Protein AF-A0A1H3TDG2-F1 (afdb_monomer)

Structure (mmCIF, N/CA/C/O backbone):
data_AF-A0A1H3TDG2-F1
#
_entry.id   AF-A0A1H3TDG2-F1
#
loop_
_atom_site.group_PDB
_atom_site.id
_atom_site.type_symbol
_atom_site.label_atom_id
_atom_site.label_alt_id
_atom_site.label_comp_id
_atom_site.label_asym_id
_atom_site.label_entity_id
_atom_site.label_seq_id
_atom_site.pdbx_PDB_ins_code
_atom_site.Cartn_x
_atom_site.Cartn_y
_atom_site.Cartn_z
_atom_site.occupancy
_atom_site.B_iso_or_equiv
_atom_site.auth_seq_id
_atom_site.auth_comp_id
_atom_site.auth_asym_id
_atom_site.auth_atom_id
_atom_site.pdbx_PDB_model_num
ATOM 1 N N . MET A 1 1 ? -10.351 4.029 -14.151 1.00 86.94 1 MET A N 1
ATOM 2 C CA . MET A 1 1 ? -9.183 4.825 -13.718 1.00 86.94 1 MET A CA 1
ATOM 3 C C . MET A 1 1 ? -8.294 3.885 -12.939 1.00 86.94 1 MET A C 1
ATOM 5 O O . MET A 1 1 ? -8.841 3.172 -12.104 1.00 86.94 1 MET A O 1
ATOM 9 N N . PRO A 1 2 ? -6.975 3.895 -13.179 1.00 95.50 2 PRO A N 1
ATOM 10 C CA . PRO A 1 2 ? -6.086 2.969 -12.504 1.00 95.50 2 PRO A CA 1
ATOM 11 C C . PRO A 1 2 ? -6.003 3.202 -10.988 1.00 95.50 2 PRO A C 1
ATOM 13 O O . PRO A 1 2 ? -5.995 4.356 -10.550 1.00 95.50 2 PRO A O 1
ATOM 16 N N . SER A 1 3 ? -5.871 2.131 -10.210 1.00 94.81 3 SER A N 1
ATOM 17 C CA . SER A 1 3 ? -5.657 2.164 -8.758 1.00 94.81 3 SER A CA 1
ATOM 18 C C . SER A 1 3 ? -4.693 1.065 -8.300 1.00 94.81 3 SER A C 1
ATOM 20 O O . SER A 1 3 ? -4.382 0.138 -9.050 1.00 94.81 3 SER A O 1
ATOM 22 N N . LEU A 1 4 ? -4.185 1.189 -7.068 1.00 96.19 4 LEU A N 1
ATOM 23 C CA . LEU A 1 4 ? -3.437 0.124 -6.404 1.00 96.19 4 LEU A CA 1
ATOM 24 C C . LEU A 1 4 ? -4.412 -0.875 -5.781 1.00 96.19 4 LEU A C 1
ATOM 26 O O . LEU A 1 4 ? -5.293 -0.479 -5.023 1.00 96.19 4 LEU A O 1
ATOM 30 N N . LEU A 1 5 ? -4.210 -2.157 -6.062 1.00 94.12 5 LEU A N 1
ATOM 31 C CA . LEU A 1 5 ? -4.953 -3.266 -5.473 1.00 94.12 5 LEU A CA 1
ATOM 32 C C . LEU A 1 5 ? -3.981 -4.301 -4.910 1.00 94.12 5 LEU A C 1
ATOM 34 O O . LEU A 1 5 ? -2.852 -4.434 -5.391 1.00 94.12 5 LEU A O 1
ATOM 38 N N . LEU A 1 6 ? -4.435 -5.091 -3.936 1.00 94.69 6 LEU A N 1
ATOM 39 C CA . LEU A 1 6 ? -3.748 -6.342 -3.625 1.00 94.69 6 LEU A CA 1
ATOM 40 C C . LEU A 1 6 ? -3.719 -7.229 -4.886 1.00 94.69 6 LEU A C 1
ATOM 42 O O . LEU A 1 6 ? -4.704 -7.240 -5.633 1.00 94.69 6 LEU A O 1
ATOM 46 N N . PRO A 1 7 ? -2.635 -7.996 -5.119 1.00 97.44 7 PRO A N 1
ATOM 47 C CA . PRO A 1 7 ? -2.528 -8.923 -6.241 1.00 97.44 7 PRO A CA 1
ATOM 48 C C . PRO A 1 7 ? -3.792 -9.763 -6.371 1.00 97.44 7 PRO A C 1
ATOM 50 O O . PRO A 1 7 ? -4.261 -10.276 -5.362 1.00 97.44 7 PRO A O 1
ATOM 53 N N . THR A 1 8 ? -4.381 -9.889 -7.557 1.00 96.50 8 THR A N 1
ATOM 54 C CA . THR A 1 8 ? -5.664 -10.591 -7.740 1.00 96.50 8 THR A CA 1
ATOM 55 C C . THR A 1 8 ? -5.631 -11.506 -8.953 1.00 96.50 8 THR A C 1
ATOM 57 O O . THR A 1 8 ? -4.987 -11.210 -9.956 1.00 96.50 8 THR A O 1
ATOM 60 N N . VAL A 1 9 ? -6.367 -12.613 -8.883 1.00 97.69 9 VAL A N 1
ATOM 61 C CA . VAL A 1 9 ? -6.511 -13.541 -10.009 1.00 97.69 9 VAL A CA 1
ATOM 62 C C . VAL A 1 9 ? -7.277 -12.926 -11.186 1.00 97.69 9 VAL A C 1
ATOM 64 O O . VAL A 1 9 ? -7.120 -13.376 -12.316 1.00 97.69 9 VAL A O 1
ATOM 67 N N . ASP A 1 10 ? -8.044 -11.859 -10.953 1.00 97.44 10 ASP A N 1
ATOM 68 C CA . ASP A 1 10 ? -8.937 -11.266 -11.959 1.00 97.44 10 ASP A CA 1
ATOM 69 C C . ASP A 1 10 ? -8.194 -10.680 -13.169 1.00 97.44 10 ASP A C 1
ATOM 71 O O . ASP A 1 10 ? -8.731 -10.636 -14.272 1.00 97.44 10 ASP A O 1
ATOM 75 N N . VAL A 1 11 ? -6.933 -10.274 -12.991 1.00 97.81 11 VAL A N 1
ATOM 76 C CA . VAL A 1 11 ? -6.113 -9.667 -14.056 1.00 97.81 11 VAL A CA 1
ATOM 77 C C . VAL A 1 11 ? -5.174 -10.665 -14.740 1.00 97.81 11 VAL A C 1
ATOM 79 O O . VAL A 1 11 ? -4.246 -10.257 -15.440 1.00 97.81 11 VAL A O 1
ATOM 82 N N . HIS A 1 12 ? -5.390 -11.974 -14.551 1.00 98.25 12 HIS A N 1
ATOM 83 C CA . HIS A 1 12 ? -4.477 -13.049 -14.971 1.00 98.25 12 HIS A CA 1
ATOM 84 C C . HIS A 1 12 ? -3.995 -12.921 -16.422 1.00 98.25 12 HIS A C 1
ATOM 86 O O . HIS A 1 12 ? -2.792 -12.895 -16.679 1.00 98.25 12 HIS A O 1
ATOM 92 N N . GLN A 1 13 ? -4.911 -12.759 -17.379 1.00 98.06 13 GLN A N 1
ATOM 93 C CA . GLN A 1 13 ? -4.555 -12.670 -18.802 1.00 98.06 13 GLN A CA 1
ATOM 94 C C . GLN A 1 13 ? -3.746 -11.405 -19.134 1.00 98.06 13 GLN A C 1
ATOM 96 O O . GLN A 1 13 ? -2.772 -11.451 -19.895 1.00 98.06 13 GLN A O 1
ATOM 101 N N . SER A 1 14 ? -4.103 -10.268 -18.530 1.00 98.31 14 SER A N 1
ATOM 102 C CA . SER A 1 14 ? -3.351 -9.026 -18.713 1.00 98.31 14 SER A CA 1
ATOM 103 C C . SER A 1 14 ? -1.977 -9.088 -18.042 1.00 98.31 14 SER A C 1
ATOM 105 O O . SER A 1 14 ? -1.021 -8.527 -18.579 1.00 98.31 14 SER A O 1
ATOM 107 N N . PHE A 1 15 ? -1.863 -9.763 -16.895 1.00 98.38 15 PHE A N 1
ATOM 108 C CA . PHE A 1 15 ? -0.592 -10.000 -16.215 1.00 98.38 15 PHE A CA 1
ATOM 109 C C . PHE A 1 15 ? 0.354 -10.819 -17.100 1.00 98.38 15 PHE A C 1
ATOM 111 O O . PHE A 1 15 ? 1.479 -10.386 -17.332 1.00 98.38 15 PHE A O 1
ATOM 118 N N . LEU A 1 16 ? -0.113 -11.935 -17.675 1.00 98.06 16 LEU A N 1
ATOM 119 C CA . LEU A 1 16 ? 0.691 -12.762 -18.588 1.00 98.06 16 LEU A CA 1
ATOM 120 C C . LEU A 1 16 ? 1.212 -11.950 -19.781 1.00 98.06 16 LEU A C 1
ATOM 122 O O . LEU A 1 16 ? 2.391 -12.020 -20.124 1.00 98.06 16 LEU A O 1
ATOM 126 N N . SER A 1 17 ? 0.348 -11.117 -20.366 1.00 98.06 17 SER A N 1
ATOM 127 C CA . SER A 1 17 ? 0.732 -10.224 -21.465 1.00 98.06 17 SER A CA 1
ATOM 128 C C . SER A 1 17 ? 1.808 -9.217 -21.040 1.00 98.06 17 SER A C 1
ATOM 130 O O . SER A 1 17 ? 2.763 -8.980 -21.775 1.00 98.06 17 SER A O 1
ATOM 132 N N . ALA A 1 18 ? 1.689 -8.641 -19.840 1.00 97.88 18 ALA A N 1
ATOM 133 C CA . ALA A 1 18 ? 2.692 -7.727 -19.299 1.00 97.88 18 ALA A CA 1
ATOM 134 C C . ALA A 1 18 ? 4.025 -8.433 -18.995 1.00 97.88 18 ALA A C 1
ATOM 136 O O . ALA A 1 18 ? 5.084 -7.868 -19.256 1.00 97.88 18 ALA A O 1
ATOM 137 N N . MET A 1 19 ? 3.995 -9.666 -18.483 1.00 97.75 19 MET A N 1
ATOM 138 C CA . MET A 1 19 ? 5.207 -10.454 -18.234 1.00 97.75 19 MET A CA 1
ATOM 139 C C . MET A 1 19 ? 5.940 -10.793 -19.536 1.00 97.75 19 MET A C 1
ATOM 141 O O . MET A 1 19 ? 7.161 -10.660 -19.593 1.00 97.75 19 MET A O 1
ATOM 145 N N . ALA A 1 20 ? 5.208 -11.111 -20.609 1.00 97.06 20 ALA A N 1
ATOM 146 C CA . ALA A 1 20 ? 5.790 -11.287 -21.939 1.00 97.06 20 ALA A CA 1
ATOM 147 C C . ALA A 1 20 ? 6.447 -9.996 -22.470 1.00 97.06 20 ALA A C 1
ATOM 149 O O . ALA A 1 20 ? 7.521 -10.057 -23.068 1.00 97.06 20 ALA A O 1
ATOM 150 N N . GLU A 1 21 ? 5.855 -8.820 -22.216 1.00 97.44 21 GLU A N 1
ATOM 151 C CA . GLU A 1 21 ? 6.486 -7.530 -22.539 1.00 97.44 21 GLU A CA 1
ATOM 152 C C . GLU A 1 21 ? 7.806 -7.338 -21.782 1.00 97.44 21 GLU A C 1
ATOM 154 O O . GLU A 1 21 ? 8.802 -6.949 -22.386 1.00 97.44 21 GLU A O 1
ATOM 159 N N . PHE A 1 22 ? 7.835 -7.621 -20.476 1.00 96.62 22 PHE A N 1
ATOM 160 C CA . PHE A 1 22 ? 9.062 -7.525 -19.683 1.00 96.62 22 PHE A CA 1
ATOM 161 C C . PHE A 1 22 ? 10.140 -8.493 -20.176 1.00 96.62 22 PHE A C 1
ATOM 163 O O . PHE A 1 22 ? 11.303 -8.107 -20.293 1.00 96.62 22 PHE A O 1
ATOM 170 N N . GLN A 1 23 ? 9.766 -9.727 -20.509 1.00 95.62 23 GLN A N 1
ATOM 171 C CA . GLN A 1 23 ? 10.695 -10.717 -21.046 1.00 95.62 23 GLN A CA 1
ATOM 172 C C . GLN A 1 23 ? 11.258 -10.294 -22.411 1.00 95.62 23 GLN A C 1
ATOM 174 O O . GLN A 1 23 ? 12.454 -10.443 -22.656 1.00 95.62 23 GLN A O 1
ATOM 179 N N . ALA A 1 24 ? 10.438 -9.689 -23.278 1.00 95.81 24 ALA A N 1
ATOM 180 C CA . ALA A 1 24 ? 10.894 -9.124 -24.551 1.00 95.81 24 ALA A CA 1
ATOM 181 C C . ALA A 1 24 ? 11.892 -7.960 -24.374 1.00 95.81 24 ALA A C 1
ATOM 183 O O . ALA A 1 24 ? 12.696 -7.699 -25.267 1.00 95.81 24 ALA A O 1
ATOM 184 N N . GLU A 1 25 ? 11.876 -7.285 -23.221 1.00 93.69 25 GLU A N 1
ATOM 185 C CA . GLU A 1 25 ? 12.862 -6.267 -22.830 1.00 93.69 25 GLU A CA 1
ATOM 186 C C . GLU A 1 25 ? 14.113 -6.854 -22.150 1.00 93.69 25 GLU A C 1
ATOM 188 O O . GLU A 1 25 ? 14.967 -6.104 -21.680 1.00 93.69 25 GLU A O 1
ATOM 193 N N . GLY A 1 26 ? 14.233 -8.183 -22.091 1.00 93.25 26 GLY A N 1
ATOM 194 C CA . GLY A 1 26 ? 15.374 -8.886 -21.506 1.00 93.25 26 GLY A CA 1
ATOM 195 C C . GLY A 1 26 ? 15.219 -9.245 -20.028 1.00 93.25 26 GLY A C 1
ATOM 196 O O . GLY A 1 26 ? 16.165 -9.771 -19.440 1.00 93.25 26 GLY A O 1
ATOM 197 N N . ARG A 1 27 ? 14.051 -9.006 -19.408 1.00 95.12 27 ARG A N 1
ATOM 198 C CA . ARG A 1 27 ? 13.807 -9.477 -18.035 1.00 95.12 27 ARG A CA 1
ATOM 199 C C . ARG A 1 27 ? 13.792 -11.002 -17.977 1.00 95.12 27 ARG A C 1
ATOM 201 O O . ARG A 1 27 ? 13.299 -11.664 -18.885 1.00 95.12 27 ARG A O 1
ATOM 208 N N . GLY A 1 28 ? 14.324 -11.552 -16.890 1.00 92.62 28 GLY A N 1
ATOM 209 C CA . GLY A 1 28 ? 14.435 -13.001 -16.688 1.00 92.62 28 GLY A CA 1
ATOM 210 C C . GLY A 1 28 ? 15.724 -13.630 -17.227 1.00 92.62 28 GLY A C 1
ATOM 211 O O . GLY A 1 28 ? 15.917 -14.833 -17.056 1.00 92.62 28 GLY A O 1
ATOM 212 N N . ALA A 1 29 ? 16.642 -12.847 -17.804 1.00 93.94 29 ALA A N 1
ATOM 213 C CA . ALA A 1 29 ? 17.995 -13.314 -18.120 1.00 93.94 29 ALA A CA 1
ATOM 214 C C . ALA A 1 29 ? 18.736 -13.810 -16.852 1.00 93.94 29 ALA A C 1
ATOM 216 O O . ALA A 1 29 ? 18.380 -13.390 -15.749 1.00 93.94 29 ALA A O 1
ATOM 217 N N . PRO A 1 30 ? 19.736 -14.709 -16.947 1.00 92.25 30 PRO A N 1
ATOM 218 C CA . PRO A 1 30 ? 20.418 -15.269 -15.770 1.00 92.25 30 PRO A CA 1
ATOM 219 C C . PRO A 1 30 ? 21.049 -14.233 -14.827 1.00 92.25 30 PRO A C 1
ATOM 221 O O . PRO A 1 30 ? 21.136 -14.479 -13.628 1.00 92.25 30 PRO A O 1
ATOM 224 N N . ASP A 1 31 ? 21.460 -13.088 -15.366 1.00 90.25 31 ASP A N 1
ATOM 225 C CA . ASP A 1 31 ? 22.060 -11.944 -14.674 1.00 90.25 31 ASP A CA 1
ATOM 226 C C . ASP A 1 31 ? 21.037 -10.876 -14.241 1.00 90.25 31 ASP A C 1
ATOM 228 O O . ASP A 1 31 ? 21.397 -9.898 -13.590 1.00 90.25 31 ASP A O 1
ATOM 232 N N . ASP A 1 32 ? 19.748 -11.051 -14.556 1.00 89.88 32 ASP A N 1
ATOM 233 C CA . ASP 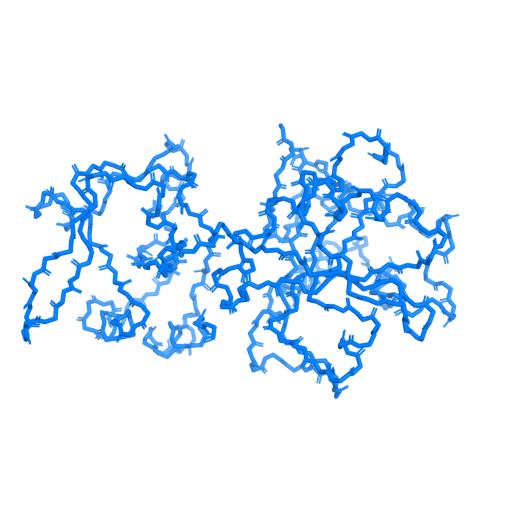A 1 32 ? 18.692 -10.147 -14.100 1.00 89.88 32 ASP A CA 1
ATOM 234 C C . ASP A 1 32 ? 18.346 -10.426 -12.631 1.00 89.88 32 ASP A C 1
ATOM 236 O O . ASP A 1 32 ? 17.549 -11.313 -12.297 1.00 89.88 32 ASP A O 1
ATOM 240 N N . GLU A 1 33 ? 18.953 -9.646 -11.744 1.00 86.69 33 GLU A N 1
ATOM 241 C CA . GLU A 1 33 ? 18.755 -9.714 -10.293 1.00 86.69 33 GLU A CA 1
ATOM 242 C C . GLU A 1 33 ? 17.490 -8.984 -9.811 1.00 86.69 33 GLU A C 1
ATOM 244 O O . GLU A 1 33 ? 17.242 -8.880 -8.607 1.00 86.69 33 GLU A O 1
ATOM 249 N N . THR A 1 34 ? 16.657 -8.466 -10.720 1.00 87.75 34 THR A N 1
ATOM 250 C CA . THR A 1 34 ? 15.392 -7.843 -10.316 1.00 87.75 34 THR A CA 1
ATOM 251 C C . THR A 1 34 ? 14.361 -8.868 -9.852 1.00 87.75 34 THR A C 1
ATOM 253 O O . THR A 1 34 ? 14.398 -10.042 -10.220 1.00 87.75 34 THR A O 1
ATOM 256 N N . MET A 1 35 ? 13.383 -8.399 -9.069 1.00 86.69 35 MET A N 1
ATOM 257 C CA . MET A 1 35 ? 12.236 -9.208 -8.642 1.00 86.69 35 MET A CA 1
ATOM 258 C C . MET A 1 35 ? 11.520 -9.844 -9.841 1.00 86.69 35 MET A C 1
ATOM 260 O O . MET A 1 35 ? 11.292 -11.049 -9.831 1.00 86.69 35 MET A O 1
ATOM 264 N N . ILE A 1 36 ? 11.245 -9.062 -10.896 1.00 91.94 36 ILE A N 1
ATOM 265 C CA . ILE A 1 36 ? 10.616 -9.580 -12.122 1.00 91.94 36 ILE A CA 1
ATOM 266 C C . ILE A 1 36 ? 11.483 -10.672 -12.749 1.00 91.94 36 ILE A C 1
ATOM 268 O O . ILE A 1 36 ? 10.965 -11.708 -13.150 1.00 91.94 36 ILE A O 1
ATOM 272 N N . GLY A 1 37 ? 12.798 -10.450 -12.821 1.00 93.50 37 GLY A N 1
ATOM 273 C CA . GLY A 1 37 ? 13.727 -11.422 -13.380 1.00 93.50 37 GLY A CA 1
ATOM 274 C C . GLY A 1 37 ? 13.693 -12.751 -12.637 1.00 93.50 37 GLY A C 1
ATOM 275 O O . GLY A 1 37 ? 13.567 -13.805 -13.256 1.00 93.50 37 GLY A O 1
ATOM 276 N N . TYR A 1 38 ? 13.740 -12.701 -11.305 1.00 90.94 38 TYR A N 1
ATOM 277 C CA . TYR A 1 38 ? 13.613 -13.892 -10.471 1.00 90.94 38 TYR A CA 1
ATOM 278 C C . TYR A 1 38 ? 12.285 -14.623 -10.701 1.00 90.94 38 TYR A C 1
ATOM 280 O O . TYR A 1 38 ? 12.282 -15.830 -10.930 1.00 90.94 38 TYR A O 1
ATOM 288 N N . GLU A 1 39 ? 11.167 -13.903 -10.676 1.00 93.12 39 GLU A N 1
ATOM 289 C CA . GLU A 1 39 ? 9.843 -14.503 -10.830 1.00 93.12 39 GLU A CA 1
ATOM 290 C C . GLU A 1 39 ? 9.609 -15.091 -12.222 1.00 93.12 39 GLU A C 1
ATOM 292 O O . GLU A 1 39 ? 9.033 -16.168 -12.326 1.00 93.12 39 GLU A O 1
ATOM 297 N N . LEU A 1 40 ? 10.080 -14.429 -13.284 1.00 95.44 40 LEU A N 1
ATOM 298 C CA . LEU A 1 40 ? 10.012 -14.960 -14.647 1.00 95.44 40 LEU A CA 1
ATOM 299 C C . LEU A 1 40 ? 10.746 -16.299 -14.751 1.00 95.44 40 LEU A C 1
ATOM 301 O O . LEU A 1 40 ? 10.221 -17.233 -15.349 1.00 95.44 40 LEU A O 1
ATOM 305 N N . ARG A 1 41 ? 11.929 -16.418 -14.135 1.00 94.75 41 ARG A N 1
ATOM 306 C CA . ARG A 1 41 ? 12.691 -17.676 -14.121 1.00 94.75 41 ARG A CA 1
ATOM 307 C C . ARG A 1 41 ? 12.016 -18.764 -13.289 1.00 94.75 41 ARG A C 1
ATOM 309 O O . ARG A 1 41 ? 12.072 -19.930 -13.660 1.00 94.75 41 ARG A O 1
ATOM 316 N N . GLU A 1 42 ? 11.405 -18.394 -12.169 1.00 92.81 42 GLU A N 1
ATOM 317 C CA . GLU A 1 42 ? 10.801 -19.352 -11.239 1.00 92.81 42 GLU A CA 1
ATOM 318 C C . GLU A 1 42 ? 9.412 -19.829 -11.699 1.00 92.81 42 GLU A C 1
ATOM 320 O O . GLU A 1 42 ? 9.067 -21.008 -11.576 1.00 92.81 42 GLU A O 1
ATOM 325 N N . TYR A 1 43 ? 8.594 -18.923 -12.235 1.00 94.00 43 TYR A N 1
ATOM 326 C CA . TYR A 1 43 ? 7.169 -19.153 -12.473 1.00 94.00 43 TYR A CA 1
ATOM 327 C C . TYR A 1 43 ? 6.717 -18.920 -13.917 1.00 94.00 43 TYR A C 1
ATOM 329 O O . TYR A 1 43 ? 5.622 -19.368 -14.259 1.00 94.00 43 TYR A O 1
ATOM 337 N N . GLY A 1 44 ? 7.521 -18.262 -14.761 1.00 92.50 44 GLY A N 1
ATOM 338 C CA . GLY A 1 44 ? 7.120 -17.781 -16.091 1.00 92.50 44 GLY A CA 1
ATOM 339 C C . GLY A 1 44 ? 6.397 -18.823 -16.944 1.00 92.50 44 GLY A C 1
ATOM 340 O O . GLY A 1 44 ? 5.283 -18.579 -17.405 1.00 92.50 44 GLY A O 1
ATOM 341 N N . ASP A 1 45 ? 6.970 -20.022 -17.055 1.00 93.12 45 ASP A N 1
ATOM 342 C CA . ASP A 1 45 ? 6.423 -21.117 -17.873 1.00 93.12 45 ASP A CA 1
ATOM 343 C C . ASP A 1 45 ? 5.160 -21.770 -17.281 1.00 93.12 45 ASP A C 1
ATOM 345 O O . ASP A 1 45 ? 4.474 -22.540 -17.955 1.00 93.12 45 ASP A O 1
ATOM 349 N N . ARG A 1 46 ? 4.845 -21.493 -16.010 1.00 96.56 46 ARG A N 1
ATOM 350 C CA . ARG A 1 46 ? 3.753 -22.135 -15.260 1.00 96.56 46 ARG A CA 1
ATOM 351 C C . ARG A 1 46 ? 2.591 -21.200 -14.964 1.00 96.56 46 ARG A C 1
ATOM 353 O O . ARG A 1 46 ? 1.496 -21.686 -14.695 1.00 96.56 46 ARG A O 1
ATOM 360 N N . TRP A 1 47 ? 2.785 -19.883 -15.044 1.00 96.88 47 TRP A N 1
ATOM 361 C CA . TRP A 1 47 ? 1.724 -18.921 -14.754 1.00 96.88 47 TRP A CA 1
ATOM 362 C C . TRP A 1 47 ? 0.503 -19.064 -15.661 1.00 96.88 47 TRP A C 1
ATOM 364 O O . TRP A 1 47 ? -0.552 -18.600 -15.265 1.00 96.88 47 TRP A O 1
ATOM 374 N N . ALA A 1 48 ? 0.587 -19.697 -16.837 1.00 96.56 48 ALA A N 1
ATOM 375 C CA . ALA A 1 48 ? -0.595 -19.961 -17.665 1.00 96.56 48 ALA A CA 1
ATOM 376 C C . ALA A 1 48 ? -1.632 -20.872 -16.972 1.00 96.56 48 ALA A C 1
ATOM 378 O O . ALA A 1 48 ? -2.822 -20.783 -17.275 1.00 96.56 48 ALA A O 1
ATOM 379 N N . ASP A 1 49 ? -1.204 -21.716 -16.027 1.00 97.94 49 ASP A N 1
ATOM 380 C CA . ASP A 1 49 ? -2.105 -22.496 -15.181 1.00 97.94 49 ASP A CA 1
ATOM 381 C C . ASP A 1 49 ? -2.725 -21.595 -14.101 1.00 97.94 49 ASP A C 1
ATOM 383 O O . ASP A 1 49 ? -2.030 -21.029 -13.253 1.00 97.94 49 ASP A O 1
ATOM 387 N N . SER A 1 50 ? -4.054 -21.476 -14.110 1.00 97.44 50 SER A N 1
ATOM 388 C CA . SER A 1 50 ? -4.793 -20.635 -13.163 1.00 97.44 50 SER A CA 1
ATOM 389 C C . SER A 1 50 ? -4.599 -21.030 -11.698 1.00 97.44 50 SER A C 1
ATOM 391 O O . SER A 1 50 ? -4.684 -20.159 -10.837 1.00 97.44 50 SER A O 1
ATOM 393 N N . ARG A 1 51 ? -4.323 -22.304 -11.386 1.00 97.25 51 ARG A N 1
ATOM 394 C CA . ARG A 1 51 ? -4.033 -22.732 -10.007 1.00 97.25 51 ARG A CA 1
ATOM 395 C C . ARG A 1 51 ? -2.666 -22.236 -9.566 1.00 97.25 51 ARG A C 1
ATOM 397 O O . ARG A 1 51 ? -2.558 -21.633 -8.508 1.00 97.25 51 ARG A O 1
ATOM 404 N N . VAL A 1 52 ? -1.654 -22.394 -10.420 1.00 97.31 52 VAL A N 1
ATOM 405 C CA . VAL A 1 52 ? -0.305 -21.878 -10.144 1.00 97.31 52 VAL A CA 1
ATOM 406 C C . VAL A 1 52 ? -0.327 -20.357 -9.998 1.00 97.31 52 VAL A C 1
ATOM 408 O O . VAL A 1 52 ? 0.337 -19.808 -9.122 1.00 97.31 52 VAL A O 1
ATOM 411 N N . PHE A 1 53 ? -1.106 -19.663 -10.830 1.00 98.12 53 PHE A N 1
ATOM 412 C CA . PHE A 1 53 ? -1.267 -18.219 -10.705 1.00 98.12 53 PHE A CA 1
ATOM 413 C C . PHE A 1 53 ? -1.966 -17.818 -9.401 1.00 98.12 53 PHE A C 1
ATOM 415 O O . PHE A 1 53 ? -1.521 -16.880 -8.744 1.00 98.12 53 PHE A O 1
ATOM 422 N N . ALA A 1 54 ? -3.015 -18.538 -8.994 1.00 98.06 54 ALA A N 1
ATOM 423 C CA . ALA A 1 54 ? -3.688 -18.298 -7.720 1.00 98.06 54 ALA A CA 1
ATOM 424 C C . ALA A 1 54 ? -2.748 -18.513 -6.521 1.00 98.06 54 ALA A C 1
ATOM 426 O O . ALA A 1 54 ? -2.714 -17.671 -5.624 1.00 98.06 54 ALA A O 1
ATOM 427 N N . ASP A 1 55 ? -1.935 -19.571 -6.542 1.00 97.25 55 ASP A N 1
ATOM 428 C CA . ASP A 1 55 ? -0.935 -19.842 -5.504 1.00 97.25 55 ASP A CA 1
ATOM 429 C C . ASP A 1 55 ? 0.138 -18.742 -5.455 1.00 97.25 55 ASP A C 1
ATOM 431 O O . ASP A 1 55 ? 0.518 -18.285 -4.377 1.00 97.25 55 ASP A O 1
ATOM 435 N N . TYR A 1 56 ? 0.588 -18.252 -6.615 1.00 97.19 56 TYR A N 1
ATOM 436 C CA . TYR A 1 56 ? 1.511 -17.117 -6.707 1.00 97.19 56 TYR A CA 1
ATOM 437 C C . TYR A 1 56 ? 0.901 -15.830 -6.130 1.00 97.19 56 TYR A C 1
ATOM 439 O O . TYR A 1 56 ? 1.542 -15.140 -5.338 1.00 97.19 56 TYR A O 1
ATOM 447 N N . VAL A 1 57 ? -0.354 -15.526 -6.473 1.00 97.69 57 VAL A N 1
ATOM 448 C CA . VAL A 1 57 ? -1.095 -14.384 -5.919 1.00 97.69 57 VAL A CA 1
ATOM 449 C C . VAL A 1 57 ? -1.221 -14.495 -4.396 1.00 97.69 57 VAL A C 1
ATOM 451 O O . VAL A 1 57 ? -1.001 -13.509 -3.690 1.00 97.69 57 VAL A O 1
ATOM 454 N N . ALA A 1 58 ? -1.535 -15.684 -3.878 1.00 96.00 58 ALA A N 1
ATOM 455 C CA . ALA A 1 58 ? -1.608 -15.932 -2.442 1.00 96.00 58 ALA A CA 1
ATOM 456 C C . ALA A 1 58 ? -0.241 -15.747 -1.761 1.00 96.00 58 ALA A C 1
ATOM 458 O O . ALA A 1 58 ? -0.163 -15.084 -0.728 1.00 96.00 58 ALA A O 1
ATOM 459 N N . ALA A 1 59 ? 0.839 -16.247 -2.369 1.00 95.38 59 ALA A N 1
ATOM 460 C CA . ALA A 1 59 ? 2.198 -16.084 -1.858 1.00 95.38 59 ALA A CA 1
ATOM 461 C C . ALA A 1 59 ? 2.636 -14.609 -1.810 1.00 95.38 59 ALA A C 1
ATOM 463 O O . ALA A 1 59 ? 3.199 -14.176 -0.807 1.00 95.38 59 ALA A O 1
ATOM 464 N N . LEU A 1 60 ? 2.325 -13.813 -2.842 1.00 95.81 60 LEU A N 1
ATOM 465 C CA . LEU A 1 60 ? 2.609 -12.371 -2.844 1.00 95.81 60 LEU A CA 1
ATOM 466 C C . LEU A 1 60 ? 1.888 -11.626 -1.717 1.00 95.81 60 LEU A C 1
ATOM 468 O O . LEU A 1 60 ? 2.450 -10.702 -1.135 1.00 95.81 60 LEU A O 1
ATOM 472 N N . ARG A 1 61 ? 0.638 -12.000 -1.426 1.00 95.44 61 ARG A N 1
ATOM 473 C CA . ARG A 1 61 ? -0.126 -11.413 -0.317 1.00 95.44 61 ARG A CA 1
ATOM 474 C C . ARG A 1 61 ? 0.447 -11.838 1.034 1.00 95.44 61 ARG A C 1
ATOM 476 O O . ARG A 1 61 ? 0.514 -11.022 1.946 1.00 95.44 61 ARG A O 1
ATOM 483 N N . ALA A 1 62 ? 0.876 -13.093 1.151 1.00 94.38 62 ALA A N 1
ATOM 484 C CA . ALA A 1 62 ? 1.448 -13.628 2.379 1.00 94.38 62 ALA A CA 1
ATOM 485 C C . ALA A 1 62 ? 2.821 -13.024 2.723 1.00 94.38 62 ALA A C 1
ATOM 487 O O . ALA A 1 62 ? 3.196 -13.003 3.893 1.00 94.38 62 ALA A O 1
ATOM 488 N N . ASP A 1 63 ? 3.572 -12.503 1.747 1.00 95.19 63 ASP A N 1
ATOM 489 C CA . ASP A 1 63 ? 4.898 -11.915 1.996 1.00 95.19 63 ASP A CA 1
ATOM 490 C C . ASP A 1 63 ? 4.864 -10.645 2.868 1.00 95.19 63 ASP A C 1
ATOM 492 O O . ASP A 1 63 ? 5.897 -10.219 3.383 1.00 95.19 63 ASP A O 1
ATOM 496 N N . ALA A 1 64 ? 3.683 -10.071 3.108 1.00 94.00 64 ALA A N 1
ATOM 497 C CA . ALA A 1 64 ? 3.514 -8.985 4.067 1.00 94.00 64 ALA A CA 1
ATOM 498 C C . ALA A 1 64 ? 3.692 -9.435 5.533 1.00 94.00 64 ALA A C 1
ATOM 500 O O . ALA A 1 64 ? 3.955 -8.593 6.383 1.00 94.00 64 ALA A O 1
ATOM 501 N N . TRP A 1 65 ? 3.578 -10.730 5.843 1.00 92.94 65 TRP A N 1
ATOM 502 C CA . TRP A 1 65 ? 3.611 -11.226 7.223 1.00 92.94 65 TRP A CA 1
ATOM 503 C C . TRP A 1 65 ? 5.020 -11.624 7.686 1.00 92.94 65 TRP A C 1
ATOM 505 O O . TRP A 1 65 ? 5.781 -12.244 6.935 1.00 92.94 65 TRP A O 1
ATOM 515 N N . GLU A 1 66 ? 5.382 -11.302 8.930 1.00 90.12 66 GLU A N 1
ATOM 516 C CA . GLU A 1 66 ? 6.729 -11.523 9.488 1.00 90.12 66 GLU A CA 1
ATOM 517 C C . GLU A 1 66 ? 7.130 -13.007 9.514 1.00 90.12 66 GLU A C 1
ATOM 519 O O . GLU A 1 66 ? 8.273 -13.363 9.236 1.00 90.12 66 GLU A O 1
ATOM 524 N N . GLU A 1 67 ? 6.179 -13.890 9.772 1.00 90.12 67 GLU A N 1
ATOM 525 C CA . GLU A 1 67 ? 6.368 -15.332 9.886 1.00 90.12 67 GLU A CA 1
ATOM 526 C C . GLU A 1 67 ? 6.484 -16.055 8.539 1.00 90.12 67 GLU A C 1
ATOM 528 O O . GLU A 1 67 ? 6.934 -17.204 8.501 1.00 90.12 67 GLU A O 1
ATOM 533 N N . THR A 1 68 ? 6.097 -15.409 7.433 1.00 93.31 68 THR A N 1
ATOM 534 C CA . THR A 1 68 ? 6.171 -16.027 6.105 1.00 93.31 68 THR A CA 1
ATOM 535 C C . THR A 1 68 ? 7.623 -16.404 5.783 1.00 93.31 68 THR A C 1
ATOM 537 O O . THR A 1 68 ? 8.508 -15.543 5.813 1.00 93.31 68 THR A O 1
ATOM 540 N N . PRO A 1 69 ? 7.918 -17.682 5.467 1.00 93.38 69 PRO A N 1
ATOM 541 C CA . PRO A 1 69 ? 9.282 -18.115 5.197 1.00 93.38 69 PRO A CA 1
ATOM 542 C C . PRO A 1 69 ? 9.911 -17.338 4.041 1.00 93.38 69 PRO A C 1
ATOM 544 O O . PRO A 1 69 ? 9.368 -17.282 2.938 1.00 93.38 69 PRO A O 1
ATOM 547 N N . ARG A 1 70 ? 11.098 -16.778 4.277 1.00 92.12 70 ARG A N 1
ATOM 548 C CA . ARG A 1 70 ? 11.822 -15.969 3.293 1.00 92.12 70 ARG A CA 1
ATOM 549 C C . ARG A 1 70 ? 13.321 -16.211 3.338 1.00 92.12 70 ARG A C 1
ATOM 551 O O . ARG A 1 70 ? 13.873 -16.718 4.313 1.00 92.12 70 ARG A O 1
ATOM 558 N N . ARG A 1 71 ? 13.988 -15.870 2.235 1.00 87.69 71 ARG A N 1
ATOM 559 C CA . ARG A 1 71 ? 15.444 -16.003 2.102 1.00 87.69 71 ARG A CA 1
ATOM 560 C C . ARG A 1 71 ? 16.154 -15.084 3.093 1.00 87.69 71 ARG A C 1
ATOM 562 O O . ARG A 1 71 ? 15.680 -13.989 3.388 1.00 87.69 71 ARG A O 1
ATOM 569 N N . ALA A 1 72 ? 17.329 -15.503 3.552 1.00 86.50 72 ALA A N 1
ATOM 570 C CA . ALA A 1 72 ? 18.168 -14.661 4.395 1.00 86.50 72 ALA A CA 1
ATOM 571 C C . ALA A 1 72 ? 18.447 -13.310 3.708 1.00 86.50 72 ALA A C 1
ATOM 573 O O . ALA A 1 72 ? 18.772 -13.264 2.521 1.00 86.50 72 ALA A O 1
ATOM 574 N N . GLY A 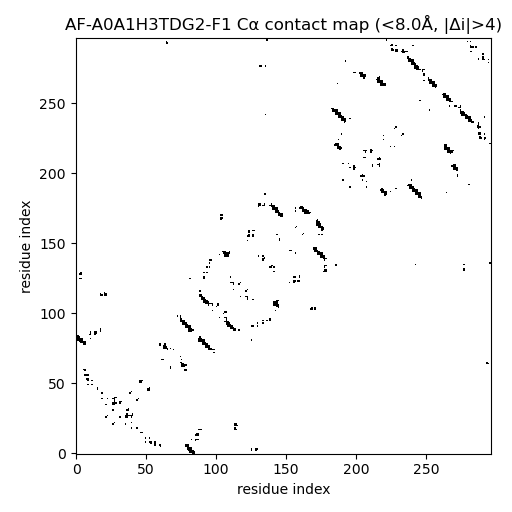1 73 ? 18.298 -12.215 4.456 1.00 85.12 73 GLY A N 1
ATOM 575 C CA . GLY A 1 73 ? 18.476 -10.847 3.954 1.00 85.12 73 GLY A CA 1
ATOM 576 C C . GLY A 1 73 ? 17.236 -10.219 3.305 1.00 85.12 73 GLY A C 1
ATOM 577 O O . GLY A 1 73 ? 17.259 -9.019 3.028 1.00 85.12 73 GLY A O 1
ATOM 578 N N . PHE A 1 74 ? 16.158 -10.984 3.106 1.00 90.81 74 PHE A N 1
ATOM 579 C CA . PHE A 1 74 ? 14.858 -10.462 2.688 1.00 90.81 74 PHE A CA 1
ATOM 580 C C . PHE A 1 74 ? 14.026 -10.080 3.914 1.00 90.81 74 PHE A C 1
ATOM 582 O O . PHE A 1 74 ? 14.215 -10.601 5.013 1.00 90.81 74 PHE A O 1
ATOM 589 N N . VAL A 1 75 ? 13.109 -9.146 3.712 1.00 95.31 75 VAL A N 1
ATOM 590 C CA . VAL A 1 75 ? 12.214 -8.591 4.732 1.00 95.31 75 VAL A CA 1
ATOM 591 C C . VAL A 1 75 ? 10.781 -8.707 4.223 1.00 95.31 75 VAL A C 1
ATOM 593 O O . VAL A 1 75 ? 10.613 -8.797 3.004 1.00 95.31 75 VAL A O 1
ATOM 596 N N . PRO A 1 76 ? 9.770 -8.671 5.104 1.00 96.56 76 PRO A N 1
ATOM 597 C CA . PRO A 1 76 ? 8.388 -8.566 4.678 1.00 96.56 76 PRO A CA 1
ATOM 598 C C . PRO A 1 76 ? 8.180 -7.399 3.720 1.00 96.56 76 PRO A C 1
ATOM 600 O O . PRO A 1 76 ? 8.792 -6.325 3.852 1.00 96.56 76 PRO A O 1
ATOM 603 N N . ALA A 1 77 ? 7.328 -7.635 2.734 1.00 96.44 77 ALA A N 1
ATOM 604 C CA . ALA A 1 77 ? 7.008 -6.654 1.725 1.00 96.44 77 ALA A CA 1
ATOM 605 C C . ALA A 1 77 ? 5.537 -6.736 1.329 1.00 96.44 77 ALA A C 1
ATOM 607 O O . ALA A 1 77 ? 4.998 -7.806 1.058 1.00 96.44 77 ALA A O 1
ATOM 608 N N . THR A 1 78 ? 4.899 -5.574 1.217 1.00 97.00 78 THR A N 1
ATOM 609 C CA . THR A 1 78 ? 3.569 -5.470 0.622 1.00 97.00 78 THR A CA 1
ATOM 610 C C . THR A 1 78 ? 3.717 -5.214 -0.867 1.00 97.00 78 THR A C 1
ATOM 612 O O . THR A 1 78 ? 4.198 -4.155 -1.277 1.00 97.00 78 THR A O 1
ATOM 615 N N . THR A 1 79 ? 3.294 -6.178 -1.682 1.00 97.31 79 THR A N 1
ATOM 616 C CA . THR A 1 79 ? 3.189 -6.012 -3.135 1.00 97.31 79 THR A CA 1
ATOM 617 C C . THR A 1 79 ? 1.774 -5.590 -3.499 1.00 97.31 79 THR A C 1
ATOM 619 O O . THR A 1 79 ? 0.808 -6.197 -3.049 1.00 97.31 79 THR A O 1
ATOM 622 N N . LEU A 1 80 ? 1.661 -4.573 -4.346 1.00 98.00 80 LEU A N 1
ATOM 623 C CA . LEU A 1 80 ? 0.411 -4.073 -4.901 1.00 98.00 80 LEU A CA 1
ATOM 624 C C . LEU A 1 80 ? 0.508 -3.998 -6.418 1.00 98.00 80 LEU A C 1
ATOM 626 O O . LEU A 1 80 ? 1.572 -3.716 -6.976 1.00 98.00 80 LEU A O 1
ATOM 630 N N . TRP A 1 81 ? -0.616 -4.199 -7.090 1.00 98.31 81 TRP A N 1
ATOM 631 C CA . TRP A 1 81 ? -0.724 -4.114 -8.540 1.00 98.31 81 TRP A CA 1
ATOM 632 C C . TRP A 1 81 ? -1.470 -2.851 -8.946 1.00 98.31 81 TRP A C 1
ATOM 634 O O . TRP A 1 81 ? -2.495 -2.505 -8.365 1.00 98.31 81 TRP A O 1
ATOM 644 N N . TRP A 1 82 ? -0.939 -2.161 -9.952 1.00 98.25 82 TRP A N 1
ATOM 645 C CA . TRP A 1 82 ? -1.563 -0.993 -10.561 1.00 98.25 82 TRP A CA 1
ATOM 646 C C . TRP A 1 82 ? -2.471 -1.461 -11.692 1.00 98.25 82 TRP A C 1
ATOM 648 O O . TRP A 1 82 ? -1.986 -1.964 -12.712 1.00 98.25 82 TRP A O 1
ATOM 658 N N . VAL A 1 83 ? -3.780 -1.337 -11.491 1.00 98.25 83 VAL A N 1
ATOM 659 C CA . VAL A 1 83 ? -4.806 -1.981 -12.320 1.00 98.25 83 VAL A CA 1
ATOM 660 C C . VAL A 1 83 ? -5.842 -0.963 -12.779 1.00 98.25 83 VAL A C 1
ATOM 662 O O . VAL A 1 83 ? -6.286 -0.146 -11.980 1.00 98.25 83 VAL A O 1
ATOM 665 N N . ASP A 1 84 ? -6.250 -1.025 -14.048 1.00 97.00 84 ASP A N 1
ATOM 666 C CA . ASP A 1 84 ? -7.390 -0.274 -14.595 1.00 97.00 84 ASP A CA 1
ATOM 667 C C . ASP A 1 84 ? -8.430 -1.251 -15.153 1.00 97.00 84 ASP A C 1
ATOM 669 O O . ASP A 1 84 ? -8.252 -1.804 -16.237 1.00 97.00 84 ASP A O 1
ATOM 673 N N . GLY A 1 85 ? -9.494 -1.512 -14.390 1.00 94.50 85 GLY A N 1
ATOM 674 C CA . GLY A 1 85 ? -10.449 -2.573 -14.719 1.00 94.50 85 GLY A CA 1
ATOM 675 C C . GLY A 1 85 ? -9.801 -3.956 -14.619 1.00 94.50 85 GLY A C 1
ATOM 676 O O . GLY A 1 85 ? -9.376 -4.359 -13.542 1.00 94.50 85 GLY A O 1
ATOM 677 N N . ASP A 1 86 ? -9.715 -4.673 -15.736 1.00 94.94 86 ASP A N 1
ATOM 678 C CA . ASP A 1 86 ? -9.038 -5.971 -15.866 1.00 94.94 86 ASP A CA 1
ATOM 679 C C . ASP A 1 86 ? -7.582 -5.847 -16.367 1.00 94.94 86 ASP A C 1
ATOM 681 O O . ASP A 1 86 ? -6.858 -6.842 -16.493 1.00 94.94 86 ASP A O 1
ATOM 685 N N . ALA A 1 87 ? -7.118 -4.622 -16.637 1.00 97.56 87 ALA A N 1
ATOM 686 C CA . ALA A 1 87 ? -5.793 -4.371 -17.177 1.00 97.56 87 ALA A CA 1
ATOM 687 C C . ALA A 1 87 ? -4.747 -4.209 -16.065 1.00 97.56 87 ALA A C 1
ATOM 689 O O . ALA A 1 87 ? -4.684 -3.181 -15.392 1.00 97.56 87 ALA A O 1
ATOM 690 N N . TYR A 1 88 ? -3.848 -5.187 -15.936 1.00 98.38 88 TYR A N 1
ATOM 691 C CA . TYR A 1 88 ? -2.590 -5.037 -15.199 1.00 98.38 88 TYR A CA 1
ATOM 692 C C . TYR A 1 88 ? -1.657 -4.077 -15.948 1.00 98.38 88 TYR A C 1
ATOM 694 O O . TYR A 1 88 ? -1.300 -4.323 -17.108 1.00 98.38 88 TYR A O 1
ATOM 702 N N . LEU A 1 89 ? -1.234 -3.002 -15.283 1.00 98.38 89 LEU A N 1
ATOM 703 C CA . LEU A 1 89 ? -0.362 -1.968 -15.847 1.00 98.38 89 LEU A CA 1
ATOM 704 C C . LEU A 1 89 ? 1.043 -1.961 -15.228 1.00 98.38 89 LEU A C 1
ATOM 706 O O . LEU A 1 89 ? 1.970 -1.413 -15.828 1.00 98.38 89 LEU A O 1
ATOM 710 N N . GLY A 1 90 ? 1.218 -2.556 -14.051 1.00 97.62 90 GLY A N 1
ATOM 711 C CA . GLY A 1 90 ? 2.478 -2.557 -13.316 1.00 97.62 90 GLY A CA 1
ATOM 712 C C . GLY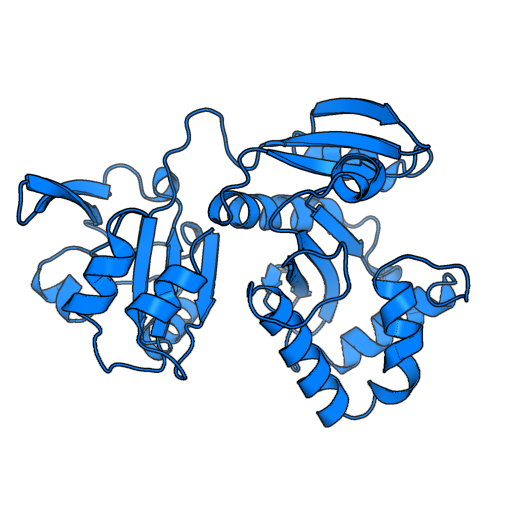 A 1 90 ? 2.284 -2.937 -11.855 1.00 97.62 90 GLY A C 1
ATOM 713 O O . GLY A 1 90 ? 1.194 -3.343 -11.448 1.00 97.62 90 GLY A O 1
ATOM 714 N N . ARG A 1 91 ? 3.332 -2.759 -11.057 1.00 97.56 91 ARG A N 1
ATOM 715 C CA . ARG A 1 91 ? 3.305 -3.028 -9.617 1.00 97.56 91 ARG A CA 1
ATOM 716 C C . ARG A 1 91 ? 4.169 -2.065 -8.830 1.00 97.56 91 ARG A C 1
ATOM 718 O O . ARG A 1 91 ? 5.089 -1.438 -9.357 1.00 97.56 91 ARG A O 1
ATOM 725 N N . LEU A 1 92 ? 3.888 -2.034 -7.537 1.00 97.94 92 LEU A N 1
ATOM 726 C CA . LEU A 1 92 ? 4.662 -1.354 -6.519 1.00 97.94 92 LEU A CA 1
ATOM 727 C C . LEU A 1 92 ? 4.851 -2.307 -5.338 1.00 97.94 92 LEU A C 1
ATOM 729 O O . LEU A 1 92 ? 3.894 -2.921 -4.875 1.00 97.94 92 LEU A O 1
ATOM 733 N N . ALA A 1 93 ? 6.084 -2.436 -4.863 1.00 97.25 93 ALA A N 1
ATOM 734 C CA . ALA A 1 93 ? 6.434 -3.225 -3.692 1.00 97.25 93 ALA A CA 1
ATOM 735 C C . ALA A 1 93 ? 6.996 -2.302 -2.610 1.00 97.25 93 ALA A C 1
ATOM 737 O O . ALA A 1 93 ? 7.913 -1.525 -2.886 1.00 97.25 93 ALA A O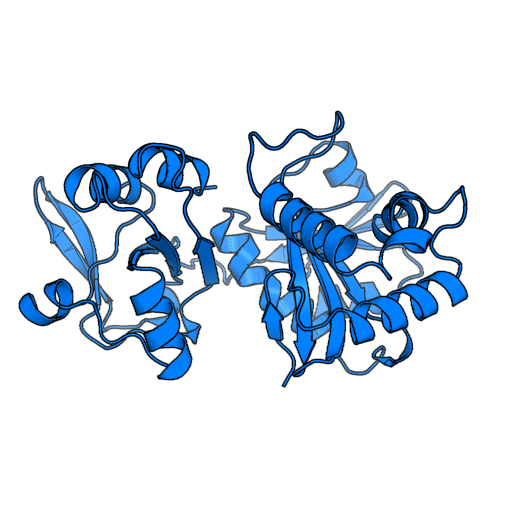 1
ATOM 738 N N . ILE A 1 94 ? 6.461 -2.404 -1.394 1.00 98.19 94 ILE A N 1
ATOM 739 C CA . ILE A 1 94 ? 6.914 -1.671 -0.209 1.00 98.19 94 ILE A CA 1
ATOM 740 C C . ILE A 1 94 ? 7.527 -2.672 0.758 1.00 98.19 94 ILE A C 1
ATOM 742 O O . ILE A 1 94 ? 6.821 -3.484 1.344 1.00 98.19 94 ILE A O 1
ATOM 746 N N . ARG A 1 95 ? 8.841 -2.612 0.939 1.00 97.75 95 ARG A N 1
ATOM 747 C CA . ARG A 1 95 ? 9.560 -3.359 1.973 1.00 97.75 95 ARG A CA 1
ATOM 748 C C . ARG A 1 95 ? 9.347 -2.660 3.306 1.00 97.75 95 ARG A C 1
ATOM 750 O O . ARG A 1 95 ? 9.563 -1.452 3.401 1.00 97.75 95 ARG A O 1
ATOM 757 N N . HIS A 1 96 ? 8.959 -3.419 4.324 1.00 96.69 96 HIS A N 1
ATOM 758 C CA . HIS A 1 96 ? 8.524 -2.865 5.612 1.00 96.69 96 HIS A CA 1
ATOM 759 C C . HIS A 1 96 ? 9.678 -2.285 6.435 1.00 96.69 96 HIS A C 1
ATOM 761 O O . HIS A 1 96 ? 9.475 -1.444 7.299 1.00 96.69 96 HIS A O 1
ATOM 767 N N . ARG A 1 97 ? 10.917 -2.699 6.145 1.00 96.00 97 ARG A N 1
ATOM 768 C CA . ARG A 1 97 ? 12.134 -2.196 6.796 1.00 96.00 97 ARG A CA 1
ATOM 769 C C . ARG A 1 97 ? 13.347 -2.291 5.876 1.00 96.00 97 ARG A C 1
ATOM 771 O O . ARG A 1 97 ? 13.353 -3.060 4.918 1.00 96.00 97 ARG A O 1
ATOM 778 N N . LEU A 1 98 ? 14.408 -1.541 6.179 1.00 96.62 98 LEU A N 1
ATOM 779 C CA . LEU A 1 98 ? 15.671 -1.614 5.437 1.00 96.62 98 LEU A CA 1
ATOM 780 C C . LEU A 1 98 ? 16.707 -2.485 6.151 1.00 96.62 98 LEU A C 1
ATOM 782 O O . LEU A 1 98 ? 17.062 -2.236 7.304 1.00 96.62 98 LEU A O 1
ATOM 786 N N . THR A 1 99 ? 17.268 -3.441 5.416 1.00 95.75 99 THR A N 1
ATOM 787 C CA . THR A 1 99 ? 18.577 -4.041 5.711 1.00 95.75 99 THR A CA 1
ATOM 788 C C . THR A 1 99 ? 19.698 -3.139 5.192 1.00 95.75 99 THR A C 1
ATOM 790 O O . THR A 1 99 ? 19.441 -2.207 4.429 1.00 95.75 99 THR A O 1
ATOM 793 N N . ASP A 1 100 ? 20.954 -3.429 5.535 1.00 93.56 100 ASP A N 1
ATOM 794 C CA . ASP A 1 100 ? 22.097 -2.667 5.009 1.00 93.56 100 ASP A CA 1
ATOM 795 C C . ASP A 1 100 ? 22.164 -2.712 3.477 1.00 93.56 100 ASP A C 1
ATOM 797 O O . ASP A 1 100 ? 22.319 -1.678 2.835 1.00 93.56 100 ASP A O 1
ATOM 801 N N . GLY A 1 101 ? 21.912 -3.875 2.867 1.00 92.06 101 GLY A N 1
ATOM 802 C CA . GLY A 1 101 ? 21.838 -3.991 1.407 1.00 92.06 101 GLY A CA 1
ATOM 803 C C . GLY A 1 101 ? 20.710 -3.150 0.795 1.00 92.06 101 GLY A C 1
ATOM 804 O O . GLY A 1 101 ? 20.901 -2.504 -0.238 1.00 92.06 101 GLY A O 1
ATOM 805 N N . LEU A 1 102 ? 19.545 -3.097 1.453 1.00 94.12 102 LEU A N 1
ATOM 806 C CA . LEU A 1 102 ? 18.426 -2.263 1.008 1.00 94.12 102 LEU A CA 1
ATOM 807 C C . LEU A 1 102 ? 18.702 -0.767 1.196 1.00 94.12 102 LEU A C 1
ATOM 809 O O . LEU A 1 102 ? 18.269 0.017 0.357 1.00 94.12 102 LEU A O 1
ATOM 813 N N . ARG A 1 103 ? 19.448 -0.356 2.230 1.00 94.69 103 ARG A N 1
ATOM 814 C CA . ARG A 1 103 ? 19.885 1.044 2.392 1.00 94.69 103 ARG A CA 1
ATOM 815 C C . ARG A 1 103 ? 20.769 1.503 1.239 1.00 94.69 103 ARG A C 1
ATOM 817 O O . ARG A 1 103 ? 20.710 2.677 0.883 1.00 94.69 103 ARG A O 1
ATOM 824 N N . GLU A 1 104 ? 21.555 0.592 0.680 1.00 90.94 104 GLU A N 1
ATOM 825 C CA . GLU A 1 104 ? 22.515 0.872 -0.385 1.00 90.94 104 GLU A CA 1
ATOM 826 C C . GLU A 1 104 ? 21.875 0.837 -1.780 1.00 90.94 104 GLU A C 1
ATOM 828 O O . GLU A 1 104 ? 22.029 1.789 -2.539 1.00 90.94 104 GLU A O 1
ATOM 833 N N . HIS A 1 105 ? 21.111 -0.214 -2.112 1.00 85.06 105 HIS A N 1
ATOM 834 C CA . HIS A 1 105 ? 20.670 -0.441 -3.497 1.00 85.06 105 HIS A CA 1
ATOM 835 C C . HIS A 1 105 ? 19.157 -0.478 -3.708 1.00 85.06 105 HIS A C 1
ATOM 837 O O . HIS A 1 105 ? 18.697 -0.134 -4.796 1.00 85.06 105 HIS A O 1
ATOM 843 N N . GLY A 1 106 ? 18.379 -0.929 -2.719 1.00 87.50 106 GLY A N 1
ATOM 844 C CA . GLY A 1 106 ? 16.976 -1.303 -2.930 1.00 87.50 106 GLY A CA 1
ATOM 845 C C . GLY A 1 106 ? 15.952 -0.243 -2.530 1.00 87.50 106 GLY A C 1
ATOM 846 O O . GLY A 1 106 ? 14.939 -0.089 -3.209 1.00 87.50 106 GLY A O 1
ATOM 847 N N . GLY A 1 107 ? 16.185 0.447 -1.417 1.00 96.19 107 GLY A N 1
ATOM 848 C CA . GLY A 1 107 ? 15.195 1.298 -0.768 1.00 96.19 107 GLY A CA 1
ATOM 849 C C . GLY A 1 107 ? 13.996 0.528 -0.206 1.00 96.19 107 GLY A C 1
ATOM 850 O O . GLY A 1 107 ? 13.943 -0.704 -0.232 1.00 96.19 107 GLY A O 1
ATOM 851 N N . HIS A 1 108 ? 13.020 1.275 0.300 1.00 98.38 108 HIS A N 1
ATOM 852 C CA . HIS A 1 108 ? 11.737 0.746 0.755 1.00 98.38 108 HIS A CA 1
ATOM 853 C C . HIS A 1 108 ? 10.857 0.401 -0.442 1.00 98.38 108 HIS A C 1
ATOM 855 O O . HIS A 1 108 ? 10.268 -0.673 -0.472 1.00 98.38 108 HIS A O 1
ATOM 861 N N . ILE A 1 109 ? 10.791 1.288 -1.439 1.00 98.19 109 ILE A N 1
ATOM 862 C CA . ILE A 1 109 ? 9.829 1.169 -2.536 1.00 98.19 109 ILE A CA 1
ATOM 863 C C . ILE A 1 109 ? 10.541 0.829 -3.842 1.00 98.19 109 ILE A C 1
ATOM 865 O O . ILE A 1 109 ? 11.449 1.538 -4.271 1.00 98.19 109 ILE A O 1
ATOM 869 N N . GLY A 1 110 ? 10.082 -0.238 -4.494 1.00 96.38 110 GLY A N 1
ATOM 870 C CA . GLY A 1 110 ? 10.391 -0.554 -5.886 1.00 96.38 110 GLY A CA 1
ATOM 871 C C . GLY A 1 110 ? 9.113 -0.572 -6.718 1.00 96.38 110 GLY A C 1
ATOM 872 O O . GLY A 1 110 ? 8.045 -0.897 -6.203 1.00 96.38 110 GLY A O 1
ATOM 873 N N . TYR A 1 111 ? 9.201 -0.220 -7.997 1.00 96.56 111 TYR A N 1
ATOM 874 C CA . TYR A 1 111 ? 8.043 -0.241 -8.883 1.00 96.56 111 TYR A CA 1
ATOM 875 C C . TYR A 1 111 ? 8.421 -0.499 -10.339 1.00 96.56 111 TYR A C 1
ATOM 877 O O . TYR A 1 111 ? 9.523 -0.174 -10.786 1.00 96.56 111 TYR A O 1
ATOM 885 N N . ASP A 1 112 ? 7.467 -1.029 -11.097 1.00 96.00 112 ASP A N 1
ATOM 886 C CA . ASP A 1 112 ? 7.577 -1.221 -12.536 1.00 96.00 112 ASP A CA 1
ATOM 887 C C . ASP A 1 112 ? 6.252 -0.934 -13.245 1.00 96.00 112 ASP A C 1
ATOM 889 O O . ASP A 1 112 ? 5.169 -0.992 -12.667 1.00 96.00 112 ASP A O 1
ATOM 893 N N . VAL A 1 113 ? 6.361 -0.562 -14.518 1.00 97.56 113 VAL A N 1
ATOM 894 C CA . VAL A 1 113 ? 5.227 -0.319 -15.412 1.00 97.56 113 VAL A CA 1
ATOM 895 C C . VAL A 1 113 ? 5.506 -1.083 -16.696 1.00 97.56 113 VAL A C 1
ATOM 897 O O . VAL A 1 113 ? 6.603 -0.952 -17.263 1.00 97.56 113 VAL A O 1
ATOM 900 N N . ARG A 1 114 ? 4.525 -1.862 -17.159 1.00 96.94 114 ARG A N 1
ATOM 901 C CA . ARG A 1 114 ? 4.618 -2.609 -18.421 1.00 96.94 114 ARG A CA 1
ATOM 902 C C . ARG A 1 114 ? 4.921 -1.662 -19.578 1.00 96.94 114 ARG A C 1
ATOM 904 O O . ARG A 1 114 ? 4.480 -0.506 -19.574 1.00 96.94 114 ARG A O 1
ATOM 911 N N . SER A 1 115 ? 5.694 -2.121 -20.552 1.00 95.75 115 SER A N 1
ATOM 912 C CA . SER A 1 115 ? 6.306 -1.253 -21.562 1.00 95.75 115 SER A CA 1
ATOM 913 C C . SER A 1 115 ? 5.274 -0.434 -22.341 1.00 95.75 115 SER A C 1
ATOM 915 O O . SER A 1 115 ? 5.450 0.776 -22.518 1.00 95.75 115 SER A O 1
ATOM 917 N N . THR A 1 116 ? 4.141 -1.046 -22.690 1.00 96.00 116 THR A N 1
ATOM 918 C CA . THR A 1 116 ? 3.053 -0.420 -23.459 1.00 96.00 116 THR A CA 1
ATOM 919 C C . THR A 1 116 ? 2.312 0.694 -22.709 1.00 96.00 116 THR A C 1
ATOM 921 O O . THR A 1 116 ? 1.703 1.565 -23.341 1.00 96.00 116 THR A O 1
ATOM 924 N N . ALA A 1 117 ? 2.405 0.731 -21.376 1.00 96.31 117 ALA A N 1
ATOM 925 C CA . ALA A 1 117 ? 1.759 1.726 -20.518 1.00 96.31 117 ALA A CA 1
ATOM 926 C C . ALA A 1 117 ? 2.712 2.855 -20.062 1.00 96.31 117 ALA A C 1
ATOM 928 O O . ALA A 1 117 ? 2.292 3.831 -19.436 1.00 96.31 117 ALA A O 1
ATOM 929 N N . ARG A 1 118 ? 4.012 2.778 -20.377 1.00 95.56 118 ARG A N 1
ATOM 930 C CA . ARG A 1 118 ? 4.997 3.789 -19.953 1.00 95.56 118 ARG A CA 1
ATOM 931 C C . ARG A 1 118 ? 4.752 5.158 -20.591 1.00 95.56 118 ARG A C 1
ATOM 933 O O . ARG A 1 118 ? 4.107 5.292 -21.626 1.00 95.56 118 ARG A O 1
ATOM 940 N N . ARG A 1 119 ? 5.330 6.196 -19.969 1.00 94.62 119 ARG A N 1
ATOM 941 C CA . ARG A 1 119 ? 5.240 7.616 -20.382 1.00 94.62 119 ARG A CA 1
ATOM 942 C C . ARG A 1 119 ? 3.818 8.199 -20.364 1.00 94.62 119 ARG A C 1
ATOM 944 O O . ARG A 1 119 ? 3.566 9.220 -20.990 1.00 94.62 119 ARG A O 1
ATOM 951 N N . ARG A 1 120 ? 2.911 7.584 -19.600 1.00 96.25 120 ARG A N 1
ATOM 952 C CA . ARG A 1 120 ? 1.524 8.041 -19.381 1.00 96.25 120 ARG A CA 1
ATOM 953 C C . ARG A 1 120 ? 1.260 8.505 -17.942 1.00 96.25 120 ARG A C 1
ATOM 955 O O . ARG A 1 120 ? 0.119 8.624 -17.524 1.00 96.25 120 ARG A O 1
ATOM 962 N N . GLY A 1 121 ? 2.320 8.713 -17.156 1.00 97.12 121 GLY A N 1
ATOM 963 C CA . GLY A 1 121 ? 2.228 9.157 -15.759 1.00 97.12 121 GLY A CA 1
ATOM 964 C C . GLY A 1 121 ? 1.926 8.061 -14.728 1.00 97.12 121 GLY A C 1
ATOM 965 O O . GLY A 1 121 ? 1.889 8.366 -13.539 1.00 97.12 121 GLY A O 1
ATOM 966 N N . HIS A 1 122 ? 1.769 6.794 -15.135 1.00 98.00 122 HIS A N 1
ATOM 967 C CA . HIS A 1 122 ? 1.417 5.708 -14.208 1.00 98.00 122 HIS A CA 1
ATOM 968 C C . HIS A 1 122 ? 2.418 5.520 -13.065 1.00 98.00 122 HIS A C 1
ATOM 970 O O . HIS A 1 122 ? 1.986 5.438 -11.929 1.00 98.00 122 HIS A O 1
ATOM 976 N N . ALA A 1 123 ? 3.731 5.533 -13.320 1.00 97.94 123 ALA A N 1
ATOM 977 C CA . ALA A 1 123 ? 4.725 5.397 -12.248 1.00 97.94 123 ALA A CA 1
ATOM 978 C C . ALA A 1 123 ? 4.625 6.532 -11.209 1.00 97.94 123 ALA A C 1
ATOM 980 O O . ALA A 1 123 ? 4.678 6.280 -10.010 1.00 97.94 123 ALA A O 1
ATOM 981 N N . THR A 1 124 ? 4.405 7.773 -11.659 1.00 98.38 124 THR A N 1
ATOM 982 C CA . THR A 1 124 ? 4.191 8.926 -10.772 1.00 98.38 124 THR A CA 1
ATOM 983 C C . THR A 1 124 ? 2.932 8.764 -9.931 1.00 98.38 124 THR A C 1
ATOM 985 O O . THR A 1 124 ? 2.989 8.989 -8.726 1.00 98.38 124 THR A O 1
ATOM 988 N N . ALA A 1 125 ? 1.813 8.380 -10.551 1.00 98.06 125 ALA A N 1
ATOM 989 C CA . ALA A 1 125 ? 0.546 8.171 -9.855 1.00 98.06 125 ALA A CA 1
ATOM 990 C C . ALA A 1 125 ? 0.612 6.990 -8.874 1.00 98.06 125 ALA A C 1
ATOM 992 O O . ALA A 1 125 ? 0.119 7.096 -7.757 1.00 98.06 125 ALA A O 1
ATOM 993 N N . MET A 1 126 ? 1.271 5.905 -9.273 1.00 97.94 126 MET A N 1
ATOM 994 C CA . MET A 1 126 ? 1.439 4.698 -8.477 1.00 97.94 126 MET A CA 1
ATOM 995 C C . MET A 1 126 ? 2.320 4.948 -7.250 1.00 97.94 126 MET A C 1
ATOM 997 O O . MET A 1 126 ? 1.918 4.589 -6.148 1.00 97.94 126 MET A O 1
ATOM 1001 N N . LEU A 1 127 ? 3.471 5.620 -7.406 1.00 98.38 127 LEU A N 1
ATOM 1002 C CA . LEU A 1 127 ? 4.303 6.002 -6.260 1.00 98.38 127 LEU A CA 1
ATOM 1003 C C . LEU A 1 127 ? 3.515 6.898 -5.298 1.00 98.38 127 LEU A C 1
ATOM 1005 O O . LEU A 1 127 ? 3.485 6.608 -4.108 1.00 98.38 127 LEU A O 1
ATOM 1009 N N . ARG A 1 128 ? 2.801 7.912 -5.810 1.00 97.19 128 ARG A N 1
ATOM 1010 C CA . ARG A 1 128 ? 1.941 8.780 -4.989 1.00 97.19 128 ARG A CA 1
ATOM 1011 C C . ARG A 1 128 ? 0.926 7.990 -4.169 1.00 97.19 128 ARG A C 1
ATOM 1013 O O . ARG A 1 128 ? 0.765 8.253 -2.986 1.00 97.19 128 ARG A O 1
ATOM 1020 N N . ALA A 1 129 ? 0.248 7.041 -4.809 1.00 95.75 129 ALA A N 1
ATOM 1021 C CA . ALA A 1 129 ? -0.777 6.219 -4.179 1.00 95.75 129 ALA A CA 1
ATOM 1022 C C . ALA A 1 129 ? -0.202 5.220 -3.158 1.00 95.75 129 ALA A C 1
ATOM 1024 O O . ALA A 1 129 ? -0.911 4.826 -2.240 1.00 95.75 129 ALA A O 1
ATOM 1025 N N . GLY A 1 130 ? 1.067 4.820 -3.293 1.00 97.06 130 GLY A N 1
ATOM 1026 C CA . GLY A 1 130 ? 1.730 3.903 -2.361 1.00 97.06 130 GLY A CA 1
ATOM 1027 C C . GLY A 1 130 ? 2.278 4.569 -1.093 1.00 97.06 130 GLY A C 1
ATOM 1028 O O . GLY A 1 130 ? 2.477 3.887 -0.091 1.00 97.06 130 GLY A O 1
ATOM 1029 N N . LEU A 1 131 ? 2.518 5.886 -1.104 1.00 96.88 131 LEU A N 1
ATOM 1030 C CA . LEU A 1 131 ? 3.093 6.604 0.043 1.00 96.88 131 LEU A CA 1
ATOM 1031 C C . LEU A 1 131 ? 2.215 6.552 1.311 1.00 96.88 131 LEU A C 1
ATOM 1033 O O . LEU A 1 131 ? 2.773 6.266 2.372 1.00 96.88 131 LEU A O 1
ATOM 1037 N N . PRO A 1 132 ? 0.878 6.729 1.251 1.00 94.25 132 PRO A N 1
ATOM 1038 C CA . PRO A 1 132 ? 0.030 6.581 2.435 1.00 94.25 132 PRO A CA 1
ATOM 1039 C C . PRO A 1 132 ? 0.085 5.178 3.056 1.00 94.25 132 PRO A C 1
ATOM 1041 O O . PRO A 1 132 ? 0.085 5.052 4.279 1.00 94.25 132 PRO A O 1
ATOM 1044 N N . LEU A 1 133 ? 0.222 4.128 2.238 1.00 94.81 133 LEU A N 1
ATOM 1045 C CA . LEU A 1 133 ? 0.427 2.770 2.748 1.00 94.81 133 LEU A CA 1
ATOM 1046 C C . LEU A 1 133 ? 1.804 2.619 3.409 1.00 94.81 133 LEU A C 1
ATOM 1048 O O . LEU A 1 133 ? 1.925 1.998 4.457 1.00 94.81 133 LEU A O 1
ATOM 1052 N N . ALA A 1 134 ? 2.861 3.208 2.841 1.00 96.56 134 ALA A N 1
ATOM 1053 C CA . ALA A 1 134 ? 4.164 3.215 3.507 1.00 96.56 134 ALA A CA 1
ATOM 1054 C C . ALA A 1 134 ? 4.081 3.895 4.891 1.00 96.56 134 ALA A C 1
ATOM 1056 O O . ALA A 1 134 ? 4.648 3.387 5.856 1.00 96.56 134 ALA A O 1
ATOM 1057 N N . ARG A 1 135 ? 3.310 4.984 5.025 1.00 94.19 135 ARG A N 1
ATOM 1058 C CA . ARG A 1 135 ? 3.051 5.624 6.328 1.00 94.19 135 ARG A CA 1
ATOM 1059 C C . ARG A 1 135 ? 2.350 4.691 7.310 1.00 94.19 135 ARG A C 1
ATOM 1061 O O . ARG A 1 135 ? 2.745 4.664 8.473 1.00 94.19 135 ARG A O 1
ATOM 1068 N N . SER A 1 136 ? 1.339 3.935 6.876 1.00 91.94 136 SER A N 1
ATOM 1069 C CA . SER A 1 136 ? 0.668 2.979 7.770 1.00 91.94 136 SER A CA 1
ATOM 1070 C C . SER A 1 136 ? 1.589 1.843 8.214 1.00 91.94 136 SER A C 1
ATOM 1072 O O . SER A 1 136 ? 1.328 1.223 9.233 1.00 91.94 136 SER A O 1
ATOM 1074 N N . LEU A 1 137 ? 2.678 1.602 7.479 1.00 93.19 137 LEU A N 1
ATOM 1075 C CA . LEU A 1 137 ? 3.754 0.680 7.843 1.00 93.19 137 LEU A CA 1
ATOM 1076 C C . LEU A 1 137 ? 4.837 1.340 8.729 1.00 93.19 137 LEU A C 1
ATOM 1078 O O . LEU A 1 137 ? 5.974 0.883 8.764 1.00 93.19 137 LEU A O 1
ATOM 1082 N N . ALA A 1 138 ? 4.519 2.462 9.388 1.00 91.38 138 ALA A N 1
ATOM 1083 C CA . ALA A 1 138 ? 5.436 3.277 10.194 1.00 91.38 138 ALA A CA 1
ATOM 1084 C C . ALA A 1 138 ? 6.681 3.813 9.447 1.00 91.38 138 ALA A C 1
ATOM 1086 O O . ALA A 1 138 ? 7.646 4.270 10.066 1.00 91.38 138 ALA A O 1
ATOM 1087 N N . ILE A 1 139 ? 6.660 3.842 8.111 1.00 95.19 139 ILE A N 1
ATOM 1088 C CA . ILE A 1 139 ? 7.727 4.440 7.305 1.00 95.19 139 ILE A CA 1
ATOM 1089 C C . ILE A 1 139 ? 7.421 5.932 7.163 1.00 95.19 139 ILE A C 1
ATOM 1091 O O . ILE A 1 139 ? 6.610 6.330 6.332 1.00 95.19 139 ILE A O 1
ATOM 1095 N N . ALA A 1 140 ? 8.073 6.779 7.961 1.00 91.94 140 ALA A N 1
ATOM 1096 C CA . ALA A 1 140 ? 7.886 8.237 7.892 1.00 91.94 140 ALA A CA 1
ATOM 1097 C C . ALA A 1 140 ? 8.430 8.856 6.587 1.00 91.94 140 ALA A C 1
ATOM 1099 O O . ALA A 1 140 ? 7.907 9.844 6.072 1.00 91.94 140 ALA A O 1
ATOM 1100 N N . SER A 1 141 ? 9.498 8.272 6.043 1.00 95.94 141 SER A N 1
ATOM 1101 C CA . SER A 1 141 ? 10.076 8.662 4.760 1.00 95.94 141 SER A CA 1
ATOM 1102 C C . SER A 1 141 ? 10.640 7.432 4.064 1.00 95.94 141 SER A C 1
ATOM 1104 O O . SER A 1 141 ? 11.444 6.689 4.632 1.00 95.94 141 SER A O 1
ATOM 1106 N N . ALA A 1 142 ? 10.201 7.196 2.835 1.00 98.19 142 ALA A N 1
ATOM 1107 C CA . ALA A 1 142 ? 10.603 6.047 2.053 1.00 98.19 142 ALA A CA 1
ATOM 1108 C C . ALA A 1 142 ? 11.872 6.370 1.257 1.00 98.19 142 ALA A C 1
ATOM 1110 O O . ALA A 1 142 ? 11.863 7.204 0.354 1.00 98.19 142 ALA A O 1
ATOM 1111 N N . LEU A 1 143 ? 12.966 5.669 1.556 1.00 98.50 143 LEU A N 1
ATOM 1112 C CA . LEU A 1 143 ? 14.111 5.581 0.647 1.00 98.50 143 LEU A CA 1
ATOM 1113 C C . LEU A 1 143 ? 13.671 4.956 -0.685 1.00 98.50 143 LEU A C 1
ATOM 1115 O O . LEU A 1 143 ? 13.175 3.829 -0.696 1.00 98.50 143 LEU A O 1
ATOM 1119 N N . VAL A 1 144 ? 13.903 5.649 -1.793 1.00 98.31 144 VAL A N 1
ATOM 1120 C CA . VAL A 1 144 ? 13.701 5.146 -3.156 1.00 98.31 144 VAL A CA 1
ATOM 1121 C C . VAL A 1 144 ? 14.996 5.335 -3.931 1.00 98.31 144 VAL A C 1
ATOM 1123 O O . VAL A 1 144 ? 15.620 6.397 -3.864 1.00 98.31 144 VAL A O 1
ATOM 1126 N N . THR A 1 145 ? 15.418 4.296 -4.646 1.00 97.38 145 THR A N 1
ATOM 1127 C CA . THR A 1 145 ? 16.677 4.289 -5.392 1.00 97.38 145 THR A CA 1
ATOM 1128 C C . THR A 1 145 ? 16.431 4.107 -6.886 1.00 97.38 145 THR A C 1
ATOM 1130 O O . THR A 1 145 ? 15.449 3.490 -7.310 1.00 97.38 145 THR A O 1
ATOM 1133 N N . CYS A 1 146 ? 17.323 4.647 -7.712 1.00 96.62 146 CYS A N 1
ATOM 1134 C CA . CYS A 1 146 ? 17.323 4.398 -9.150 1.00 96.62 146 CYS A CA 1
ATOM 1135 C C . CYS A 1 146 ? 18.736 4.449 -9.738 1.00 96.62 146 CYS A C 1
ATOM 1137 O O . CYS A 1 146 ? 19.654 4.991 -9.125 1.00 96.62 146 CYS A O 1
ATOM 1139 N N . ASP A 1 147 ? 18.915 3.866 -10.923 1.00 95.88 147 ASP A N 1
ATOM 1140 C CA . ASP A 1 147 ? 20.171 3.991 -11.665 1.00 95.88 147 ASP A CA 1
ATOM 1141 C C . ASP A 1 147 ? 20.388 5.441 -12.144 1.00 95.88 147 ASP A C 1
ATOM 1143 O O . ASP A 1 147 ? 19.409 6.108 -12.502 1.00 95.88 147 ASP A O 1
ATOM 1147 N N . PRO A 1 148 ? 21.638 5.944 -12.192 1.00 96.88 148 PRO A N 1
ATOM 1148 C CA . PRO A 1 148 ? 21.946 7.310 -12.619 1.00 96.88 148 PRO A CA 1
ATOM 1149 C C . PRO A 1 148 ? 21.423 7.687 -14.009 1.00 96.88 148 PRO A C 1
ATOM 1151 O O . PRO A 1 148 ? 21.042 8.836 -14.242 1.00 96.88 148 PRO A O 1
ATOM 1154 N N . ASP A 1 149 ? 21.369 6.728 -14.932 1.00 96.81 149 ASP A N 1
ATOM 1155 C CA . ASP A 1 149 ? 20.855 6.908 -16.291 1.00 96.81 149 ASP A CA 1
ATOM 1156 C C . ASP A 1 149 ? 19.327 6.735 -16.391 1.00 96.81 149 ASP A C 1
ATOM 1158 O O . ASP A 1 149 ? 18.717 7.076 -17.412 1.00 96.81 149 ASP A O 1
ATOM 1162 N N . ASN A 1 150 ? 18.663 6.299 -15.315 1.00 95.81 150 ASN A N 1
ATOM 1163 C CA . ASN A 1 150 ? 17.216 6.141 -15.254 1.00 95.81 150 ASN A CA 1
ATOM 1164 C C . ASN A 1 150 ? 16.508 7.476 -14.965 1.00 95.81 150 ASN A C 1
ATOM 1166 O O . ASN A 1 150 ? 15.862 7.690 -13.932 1.00 95.81 150 ASN A O 1
ATOM 1170 N N . VAL A 1 151 ? 16.578 8.379 -15.948 1.00 96.50 151 VAL A N 1
ATOM 1171 C CA . VAL A 1 151 ? 15.944 9.709 -15.920 1.00 96.50 151 VAL A CA 1
ATOM 1172 C C . VAL A 1 151 ? 14.438 9.623 -15.640 1.00 96.50 151 VAL A C 1
ATOM 1174 O O . VAL A 1 151 ? 13.871 10.511 -15.002 1.00 96.50 151 VAL A O 1
ATOM 1177 N N . GLY A 1 152 ? 13.775 8.558 -16.104 1.00 96.06 152 GLY A N 1
ATOM 1178 C CA . GLY A 1 152 ? 12.349 8.331 -15.871 1.00 96.06 152 GLY A CA 1
ATOM 1179 C C . GLY A 1 152 ? 12.023 8.151 -14.389 1.00 96.06 152 GLY A C 1
ATOM 1180 O O . GLY A 1 152 ? 11.172 8.869 -13.867 1.00 96.06 152 GLY A O 1
ATOM 1181 N N . SER A 1 153 ? 12.727 7.238 -13.715 1.00 96.75 153 SER A N 1
ATOM 1182 C CA . SER A 1 153 ? 12.546 6.979 -12.283 1.00 96.75 153 SER A CA 1
ATOM 1183 C C . SER A 1 153 ? 12.919 8.198 -11.441 1.00 96.75 153 SER A C 1
ATOM 1185 O O . SER A 1 153 ? 12.147 8.603 -10.574 1.00 96.75 153 SER A O 1
ATOM 1187 N N . ARG A 1 154 ? 14.027 8.879 -11.770 1.00 98.06 154 ARG A N 1
ATOM 1188 C CA . ARG A 1 154 ? 14.414 10.129 -11.098 1.00 98.06 154 ARG A CA 1
ATOM 1189 C C . ARG A 1 154 ? 13.288 11.171 -11.115 1.00 98.06 154 ARG A C 1
ATOM 1191 O O . ARG A 1 154 ? 12.905 11.676 -10.065 1.00 98.06 154 ARG A O 1
ATOM 1198 N N . ARG A 1 155 ? 12.697 11.438 -12.286 1.00 98.12 155 ARG A N 1
ATOM 1199 C CA . ARG A 1 155 ? 11.580 12.394 -12.414 1.00 98.12 155 ARG A CA 1
ATOM 1200 C C . ARG A 1 155 ? 10.332 11.952 -11.653 1.00 98.12 155 ARG A C 1
ATOM 1202 O O . ARG A 1 155 ? 9.618 12.796 -11.124 1.00 98.12 155 ARG A O 1
ATOM 1209 N N . VAL A 1 156 ? 10.045 10.650 -11.612 1.00 98.44 156 VAL A N 1
ATOM 1210 C CA . VAL A 1 156 ? 8.926 10.094 -10.833 1.00 98.44 156 VAL A CA 1
ATOM 1211 C C . VAL A 1 156 ? 9.123 10.348 -9.341 1.00 98.44 156 VAL A C 1
ATOM 1213 O O . VAL A 1 156 ? 8.178 10.764 -8.674 1.00 98.44 156 VAL A O 1
ATOM 1216 N N . ILE A 1 157 ? 10.334 10.115 -8.840 1.00 98.50 157 ILE A N 1
ATOM 1217 C CA . ILE A 1 157 ? 10.699 10.300 -7.435 1.00 98.50 157 ILE A CA 1
ATOM 1218 C C . ILE A 1 157 ? 10.625 11.784 -7.052 1.00 98.50 157 ILE A C 1
ATOM 1220 O O . ILE A 1 157 ? 9.920 12.140 -6.110 1.00 98.50 157 ILE A O 1
ATOM 1224 N N . GLU A 1 158 ? 11.264 12.662 -7.829 1.00 98.31 158 GLU A N 1
ATOM 1225 C CA . GLU A 1 158 ? 11.255 14.116 -7.602 1.00 98.31 158 GLU A CA 1
ATOM 1226 C C . GLU A 1 158 ? 9.822 14.687 -7.651 1.00 98.31 158 GLU A C 1
ATOM 1228 O O . GLU A 1 158 ? 9.430 15.472 -6.789 1.00 98.31 158 GLU A O 1
ATOM 1233 N N . ALA A 1 159 ? 8.985 14.235 -8.595 1.00 98.00 159 ALA A N 1
ATOM 1234 C CA . ALA A 1 159 ? 7.581 14.658 -8.703 1.00 98.00 159 ALA A CA 1
ATOM 1235 C C . ALA A 1 159 ? 6.684 14.192 -7.538 1.00 98.00 159 ALA A C 1
ATOM 1237 O O . ALA A 1 159 ? 5.542 14.645 -7.426 1.00 98.00 159 ALA A O 1
ATOM 1238 N N . ASN A 1 160 ? 7.176 13.282 -6.695 1.00 98.06 160 ASN A N 1
ATOM 1239 C CA . ASN A 1 160 ? 6.522 12.842 -5.465 1.00 98.06 160 ASN A CA 1
ATOM 1240 C C . ASN A 1 160 ? 7.191 13.416 -4.205 1.00 98.06 160 ASN A C 1
ATOM 1242 O O . ASN A 1 160 ? 6.947 12.928 -3.109 1.00 98.06 160 ASN A O 1
ATOM 1246 N N . GLY A 1 161 ? 8.010 14.463 -4.347 1.00 97.06 161 GLY A N 1
ATOM 1247 C CA . GLY A 1 161 ? 8.657 15.136 -3.218 1.00 97.06 161 GLY A CA 1
ATOM 1248 C C . GLY A 1 161 ? 9.944 14.463 -2.750 1.00 97.06 161 GLY A C 1
ATOM 1249 O O . GLY A 1 161 ? 10.424 14.771 -1.664 1.00 97.06 161 GLY A O 1
ATOM 1250 N N . GLY A 1 162 ? 10.507 13.553 -3.550 1.00 97.75 162 GLY A N 1
ATOM 1251 C CA . GLY A 1 162 ? 11.781 12.918 -3.246 1.00 97.75 162 GLY A CA 1
ATOM 1252 C C . GLY A 1 162 ? 12.917 13.931 -3.144 1.00 97.75 162 GLY A C 1
ATOM 1253 O O . GLY A 1 162 ? 13.206 14.655 -4.097 1.00 97.75 162 GLY A O 1
ATOM 1254 N N . VAL A 1 163 ? 13.576 13.949 -1.990 1.00 97.94 163 VAL A N 1
ATOM 1255 C CA . VAL A 1 163 ? 14.764 14.756 -1.714 1.00 97.94 163 VAL A CA 1
ATOM 1256 C C . VAL A 1 163 ? 15.993 13.899 -1.972 1.00 97.94 163 VAL A C 1
ATOM 1258 O O . VAL A 1 163 ? 16.121 12.816 -1.406 1.00 97.94 163 VAL A O 1
ATOM 1261 N N . PHE A 1 164 ? 16.882 14.366 -2.846 1.00 98.25 164 PHE A N 1
ATOM 1262 C CA . PHE A 1 164 ? 18.140 13.682 -3.135 1.00 98.25 164 PHE A CA 1
ATOM 1263 C C . PHE A 1 164 ? 19.031 13.638 -1.888 1.00 98.25 164 PHE A C 1
ATOM 1265 O O . PHE A 1 164 ? 19.253 14.671 -1.259 1.00 98.25 164 PHE A O 1
ATOM 1272 N N . GLU A 1 165 ? 19.533 12.451 -1.559 1.00 97.50 165 GLU A N 1
ATOM 1273 C CA . GLU A 1 165 ? 20.467 12.215 -0.455 1.00 97.50 165 GLU A CA 1
ATOM 1274 C C . GLU A 1 165 ? 21.907 12.192 -0.986 1.00 97.50 165 GLU A C 1
ATOM 1276 O O . GLU A 1 165 ? 22.696 13.094 -0.712 1.00 97.50 165 GLU A O 1
ATOM 1281 N N . ASP A 1 166 ? 22.248 11.159 -1.763 1.00 97.62 166 ASP A N 1
ATOM 1282 C CA . ASP A 1 166 ? 23.576 10.929 -2.329 1.00 97.62 166 ASP A CA 1
ATOM 1283 C C . ASP A 1 166 ? 23.531 9.965 -3.537 1.00 97.62 166 ASP A C 1
ATOM 1285 O O . ASP A 1 166 ? 22.483 9.433 -3.923 1.00 97.62 166 ASP A O 1
ATOM 1289 N N . GLU A 1 167 ? 24.694 9.763 -4.161 1.00 96.69 167 GLU A N 1
ATOM 1290 C CA . GLU A 1 167 ? 24.948 8.666 -5.094 1.00 96.69 167 GLU A CA 1
ATOM 1291 C C . GLU A 1 167 ? 25.937 7.698 -4.446 1.00 96.69 167 GLU A C 1
ATOM 1293 O O . GLU A 1 167 ? 27.018 8.097 -4.004 1.00 96.69 167 GLU A O 1
ATOM 1298 N N . ARG A 1 168 ? 25.576 6.416 -4.389 1.00 92.50 168 ARG A N 1
ATOM 1299 C CA . ARG A 1 168 ? 26.410 5.382 -3.778 1.00 92.50 168 ARG A CA 1
ATOM 1300 C C . ARG A 1 168 ? 26.200 4.055 -4.477 1.00 92.50 168 ARG A C 1
ATOM 1302 O O . ARG A 1 168 ? 25.079 3.720 -4.845 1.00 92.50 168 ARG A O 1
ATOM 1309 N N . SER A 1 169 ? 27.287 3.311 -4.676 1.00 89.31 169 SER A N 1
ATOM 1310 C CA . SER A 1 169 ? 27.248 1.970 -5.276 1.00 89.31 169 SER A CA 1
ATOM 1311 C C . SER A 1 169 ? 26.490 1.932 -6.618 1.00 89.31 169 SER A C 1
ATOM 1313 O O . SER A 1 169 ? 25.770 0.987 -6.924 1.00 89.31 169 SER A O 1
ATOM 1315 N N . GLY A 1 170 ? 26.626 3.001 -7.414 1.00 92.38 170 GLY A N 1
ATOM 1316 C CA . GLY A 1 170 ? 25.962 3.136 -8.712 1.00 92.38 170 GLY A CA 1
ATOM 1317 C C . GLY A 1 170 ? 24.452 3.384 -8.643 1.00 92.38 170 GLY A C 1
ATOM 1318 O O . GLY A 1 170 ? 23.771 3.149 -9.635 1.00 92.38 170 GLY A O 1
ATOM 1319 N N . LYS A 1 171 ? 23.911 3.837 -7.504 1.00 95.94 171 LYS A N 1
ATOM 1320 C CA . LYS A 1 171 ? 22.499 4.208 -7.339 1.00 95.94 171 LYS A CA 1
ATOM 1321 C C . LYS A 1 171 ? 22.365 5.644 -6.849 1.00 95.94 171 LYS A C 1
ATOM 1323 O O . LYS A 1 171 ? 23.036 6.048 -5.902 1.00 95.94 171 LYS A O 1
ATOM 1328 N N . LEU A 1 172 ? 21.437 6.384 -7.448 1.00 97.81 172 LEU A N 1
ATOM 1329 C CA . LEU A 1 172 ? 20.916 7.625 -6.884 1.00 97.81 172 LEU A CA 1
ATOM 1330 C C . LEU A 1 172 ? 19.917 7.280 -5.779 1.00 97.81 172 LEU A C 1
ATOM 1332 O O . LEU A 1 172 ? 19.054 6.418 -5.971 1.00 97.81 172 LEU A O 1
ATOM 1336 N N . ARG A 1 173 ? 20.025 7.955 -4.634 1.00 98.19 173 ARG A N 1
ATOM 1337 C CA . ARG A 1 173 ? 19.231 7.677 -3.433 1.00 98.19 173 ARG A CA 1
ATOM 1338 C C . ARG A 1 173 ? 18.419 8.910 -3.050 1.00 98.19 173 ARG A C 1
ATOM 1340 O O . ARG A 1 173 ? 18.953 10.014 -2.977 1.00 98.19 173 ARG A O 1
ATOM 1347 N N . PHE A 1 174 ? 17.124 8.718 -2.813 1.00 98.50 174 PHE A N 1
ATOM 1348 C CA . PHE A 1 174 ? 16.194 9.793 -2.473 1.00 98.50 174 PHE A CA 1
ATOM 1349 C C . PHE A 1 174 ? 15.312 9.406 -1.290 1.00 98.50 174 PHE A C 1
ATOM 1351 O O . PHE A 1 174 ? 14.810 8.285 -1.232 1.00 98.50 174 PHE A O 1
ATOM 1358 N N . TRP A 1 175 ? 15.049 10.357 -0.402 1.00 98.19 175 TRP A N 1
ATOM 1359 C CA . TRP A 1 175 ? 14.052 10.224 0.656 1.00 98.19 175 TRP A CA 1
ATOM 1360 C C . TRP A 1 175 ? 12.741 10.868 0.227 1.00 98.19 175 TRP A C 1
ATOM 1362 O O . TRP A 1 175 ? 12.699 12.063 -0.060 1.00 98.19 175 TRP A O 1
ATOM 1372 N N . VAL A 1 176 ? 11.672 10.077 0.178 1.00 98.19 176 VAL A N 1
ATOM 1373 C CA . VAL A 1 176 ? 10.330 10.528 -0.199 1.00 98.19 176 VAL A CA 1
ATOM 1374 C C . VAL A 1 176 ? 9.446 10.554 1.053 1.00 98.19 176 VAL A C 1
ATOM 1376 O O . VAL A 1 176 ? 9.139 9.483 1.582 1.00 98.19 176 VAL A O 1
ATOM 1379 N N . PRO A 1 177 ? 9.021 11.734 1.544 1.00 96.31 177 PRO A N 1
ATOM 1380 C CA . PRO A 1 177 ? 8.098 11.824 2.673 1.00 96.31 177 PRO A CA 1
ATOM 1381 C C . PRO A 1 177 ? 6.800 11.062 2.387 1.00 96.31 177 PRO A C 1
ATOM 1383 O O . PRO A 1 177 ? 6.235 11.187 1.300 1.00 96.31 177 PRO A O 1
ATOM 1386 N N . THR A 1 178 ? 6.314 10.278 3.350 1.00 95.06 178 THR A N 1
ATOM 1387 C CA . THR A 1 178 ? 5.076 9.493 3.177 1.00 95.06 178 THR A CA 1
ATOM 1388 C C . THR A 1 178 ? 3.815 10.265 3.564 1.00 95.06 178 THR A C 1
ATOM 1390 O O . THR A 1 178 ? 2.708 9.869 3.204 1.00 95.06 178 THR A O 1
ATOM 1393 N N . ALA A 1 179 ? 3.989 11.399 4.243 1.00 88.31 179 ALA A N 1
ATOM 1394 C CA . ALA A 1 179 ? 2.972 12.398 4.537 1.00 88.31 179 ALA A CA 1
ATOM 1395 C C . ALA A 1 179 ? 3.622 13.774 4.781 1.00 88.31 179 ALA A C 1
ATOM 1397 O O . ALA A 1 179 ? 4.849 13.861 4.926 1.00 88.31 179 ALA A O 1
ATOM 1398 N N . PRO A 1 180 ? 2.827 14.859 4.820 1.00 84.75 180 PRO A N 1
ATOM 1399 C CA . PRO A 1 180 ? 3.295 16.158 5.283 1.00 84.75 180 PRO A CA 1
ATOM 1400 C C . PRO A 1 180 ? 3.945 16.088 6.672 1.00 84.75 180 PRO A C 1
ATOM 1402 O O . PRO A 1 180 ? 3.580 15.284 7.530 1.00 84.75 180 PRO A O 1
ATOM 1405 N N . VAL A 1 181 ? 4.910 16.977 6.916 1.00 78.50 181 VAL A N 1
ATOM 1406 C CA . VAL A 1 181 ? 5.520 17.115 8.243 1.00 78.50 181 VAL A CA 1
ATOM 1407 C C . VAL A 1 181 ? 4.444 17.530 9.249 1.00 78.50 181 VAL A C 1
ATOM 1409 O O . VAL A 1 181 ? 3.765 18.533 9.039 1.00 78.50 181 VAL A O 1
ATOM 1412 N N . GLY A 1 182 ? 4.321 16.781 10.347 1.00 80.81 182 GLY A N 1
ATOM 1413 C CA . GLY A 1 182 ? 3.343 17.044 11.408 1.00 80.81 182 GLY A CA 1
ATOM 1414 C C . GLY A 1 182 ? 2.018 16.290 11.275 1.00 80.81 182 GLY A C 1
ATOM 1415 O O . GLY A 1 182 ? 1.160 16.477 12.132 1.00 80.81 182 GLY A O 1
ATOM 1416 N N . SER A 1 183 ? 1.859 15.436 10.258 1.00 86.69 183 SER A N 1
ATOM 1417 C CA . SER A 1 183 ? 0.704 14.542 10.135 1.00 86.69 183 SER A CA 1
ATOM 1418 C C . SER A 1 183 ? 0.525 13.636 11.355 1.00 86.69 183 SER A C 1
ATOM 1420 O O . SER A 1 183 ? 1.503 13.119 11.905 1.00 86.69 183 SER A O 1
ATOM 1422 N N . ALA A 1 184 ? -0.725 13.423 11.769 1.00 87.31 184 ALA A N 1
ATOM 1423 C CA . ALA A 1 184 ? -1.035 12.612 12.944 1.00 87.31 184 ALA A CA 1
ATOM 1424 C C . ALA A 1 184 ? -0.778 11.103 12.705 1.00 87.31 184 ALA A C 1
ATOM 1426 O O . ALA A 1 184 ? -0.716 10.647 11.563 1.00 87.31 184 ALA A O 1
ATOM 1427 N N . PRO A 1 185 ? -0.594 10.277 13.749 1.00 90.06 185 PRO A N 1
ATOM 1428 C CA . PRO A 1 185 ? -0.479 8.827 13.579 1.00 90.06 185 PRO A CA 1
ATOM 1429 C C . PRO A 1 185 ? -1.742 8.219 12.956 1.00 90.06 185 PRO A C 1
ATOM 1431 O O . PRO A 1 185 ? -2.841 8.725 13.172 1.00 90.06 185 PRO A O 1
ATOM 1434 N N . VAL A 1 186 ? -1.598 7.120 12.211 1.00 95.12 186 VAL A N 1
ATOM 1435 C CA . VAL A 1 186 ? -2.759 6.379 11.690 1.00 95.12 186 VAL A CA 1
ATOM 1436 C C . VAL A 1 186 ? -3.615 5.828 12.835 1.00 95.12 186 VAL A C 1
ATOM 1438 O O . VAL A 1 186 ? -3.093 5.434 13.880 1.00 95.12 186 VAL A O 1
ATOM 1441 N N . ILE A 1 187 ? -4.928 5.791 12.620 1.00 97.38 187 ILE A N 1
ATOM 1442 C CA . ILE A 1 187 ? -5.908 5.184 13.531 1.00 97.38 187 ILE A CA 1
ATOM 1443 C C . ILE A 1 187 ? -6.541 3.960 12.866 1.00 97.38 187 ILE A C 1
ATOM 1445 O O . ILE A 1 187 ? -6.520 3.834 11.642 1.00 97.38 187 ILE A O 1
ATOM 1449 N N . TYR A 1 188 ? -7.109 3.057 13.660 1.00 98.38 188 TYR A N 1
ATOM 1450 C CA . TYR A 1 188 ? -7.545 1.747 13.190 1.00 98.38 188 TYR A CA 1
ATOM 1451 C C . TYR A 1 188 ? -9.035 1.512 13.385 1.00 98.38 188 TYR A C 1
ATOM 1453 O O . TYR A 1 188 ? -9.599 1.847 14.428 1.00 98.38 188 TYR A O 1
ATOM 1461 N N . LYS A 1 189 ? -9.658 0.870 12.392 1.00 98.44 189 LYS A N 1
ATOM 1462 C CA . LYS A 1 189 ? -11.012 0.312 12.488 1.00 98.44 189 LYS A CA 1
ATOM 1463 C C . LYS A 1 189 ? -10.964 -1.192 12.284 1.00 98.44 189 LYS A C 1
ATOM 1465 O O . LYS A 1 189 ? -10.472 -1.652 11.258 1.00 98.44 189 LYS A O 1
ATOM 1470 N N . LEU A 1 190 ? -11.534 -1.934 13.226 1.00 98.19 190 LEU A N 1
ATOM 1471 C CA . LEU A 1 190 ? -11.871 -3.343 13.051 1.00 98.19 190 LEU A CA 1
ATOM 1472 C C . LEU A 1 190 ? -13.345 -3.451 12.661 1.00 98.19 190 LEU A C 1
ATOM 1474 O O . LEU A 1 190 ? -14.195 -2.774 13.248 1.00 98.19 190 LEU A O 1
ATOM 1478 N N . LEU A 1 191 ? -13.629 -4.266 11.652 1.00 98.12 191 LEU A N 1
ATOM 1479 C CA . LEU A 1 191 ? -14.973 -4.522 11.139 1.00 98.12 191 LEU A CA 1
ATOM 1480 C C . LEU A 1 191 ? -15.022 -5.884 10.442 1.00 98.12 191 LEU A C 1
ATOM 1482 O O . LEU A 1 191 ? -13.982 -6.430 10.063 1.00 98.12 191 LEU A O 1
ATOM 1486 N N . ALA A 1 192 ? -16.221 -6.427 10.242 1.00 97.25 192 ALA A N 1
ATOM 1487 C CA . ALA A 1 192 ? -16.359 -7.647 9.455 1.00 97.25 192 ALA A CA 1
ATOM 1488 C C . ALA A 1 192 ? -15.968 -7.383 7.991 1.00 97.25 192 ALA A C 1
ATOM 1490 O O . ALA A 1 192 ? -16.307 -6.340 7.423 1.00 97.25 192 ALA A O 1
ATOM 1491 N N . THR A 1 193 ? -15.314 -8.341 7.333 1.00 96.44 193 THR A N 1
ATOM 1492 C CA . THR A 1 193 ? -14.925 -8.212 5.916 1.00 96.44 193 THR A CA 1
ATOM 1493 C C . THR A 1 193 ? -16.131 -7.911 5.021 1.00 96.44 193 THR A C 1
ATOM 1495 O O . THR A 1 193 ? -16.040 -7.128 4.074 1.00 96.44 193 THR A O 1
ATOM 1498 N N . ALA A 1 194 ? -17.294 -8.488 5.332 1.00 96.44 194 ALA A N 1
ATOM 1499 C CA . ALA A 1 194 ? -18.536 -8.207 4.619 1.00 96.44 194 ALA A CA 1
ATOM 1500 C C . ALA A 1 194 ? -18.999 -6.743 4.765 1.00 96.44 194 ALA A C 1
ATOM 1502 O O . ALA A 1 194 ? -19.488 -6.163 3.794 1.00 96.44 194 ALA A O 1
ATOM 1503 N N . GLU A 1 195 ? -18.814 -6.131 5.940 1.00 97.25 195 GLU A N 1
ATOM 1504 C CA . GLU A 1 195 ? -19.126 -4.713 6.161 1.00 97.25 195 GLU A CA 1
ATOM 1505 C C . GLU A 1 195 ? -18.192 -3.814 5.348 1.00 97.25 195 GLU A C 1
ATOM 1507 O O . GLU A 1 195 ? -18.654 -2.847 4.740 1.00 97.25 195 GLU A O 1
ATOM 1512 N N . TRP A 1 196 ? -16.900 -4.155 5.274 1.00 97.56 196 TRP A N 1
ATOM 1513 C CA . TRP A 1 196 ? -15.954 -3.419 4.436 1.00 97.56 196 TRP A CA 1
ATOM 1514 C C . TRP A 1 196 ? -16.338 -3.482 2.953 1.00 97.56 196 TRP A C 1
ATOM 1516 O O . TRP A 1 196 ? -16.457 -2.444 2.306 1.00 97.56 196 TRP A O 1
ATOM 1526 N N . ARG A 1 197 ? -16.648 -4.673 2.428 1.00 95.12 197 ARG A N 1
ATOM 1527 C CA . ARG A 1 197 ? -17.091 -4.833 1.029 1.00 95.12 197 ARG A CA 1
ATOM 1528 C C . ARG A 1 197 ? -18.354 -4.027 0.718 1.00 95.12 197 ARG A C 1
ATOM 1530 O O . ARG A 1 197 ? -18.487 -3.473 -0.373 1.00 95.12 197 ARG A O 1
ATOM 1537 N N . ALA A 1 198 ? -19.289 -3.951 1.666 1.00 96.38 198 ALA A N 1
ATOM 1538 C CA . ALA A 1 198 ? -20.484 -3.125 1.518 1.00 96.38 198 ALA A CA 1
ATOM 1539 C C . ALA A 1 198 ? -20.142 -1.626 1.476 1.00 96.38 198 ALA A C 1
ATOM 1541 O O . ALA A 1 198 ? -20.712 -0.895 0.667 1.00 96.38 198 ALA A O 1
ATOM 1542 N N . ALA A 1 199 ? -19.187 -1.177 2.296 1.00 97.25 199 ALA A N 1
ATOM 1543 C CA . ALA A 1 199 ? -18.695 0.197 2.277 1.00 97.25 199 ALA A CA 1
ATOM 1544 C C . ALA A 1 199 ? -18.002 0.546 0.953 1.00 97.25 199 ALA A C 1
ATOM 1546 O O . ALA A 1 199 ? -18.262 1.612 0.396 1.00 97.25 199 ALA A O 1
ATOM 1547 N N . GLU A 1 200 ? -17.182 -0.362 0.414 1.00 94.75 200 GLU A N 1
ATOM 1548 C CA . GLU A 1 200 ? -16.554 -0.210 -0.905 1.00 94.75 200 GLU A CA 1
ATOM 1549 C C . GLU A 1 200 ? -17.603 -0.044 -2.007 1.00 94.75 200 GLU A C 1
ATOM 1551 O O . GLU A 1 200 ? -17.519 0.887 -2.807 1.00 94.75 200 GLU A O 1
ATOM 1556 N N . ALA A 1 201 ? -18.635 -0.893 -2.008 1.00 94.00 201 ALA A N 1
ATOM 1557 C CA . ALA A 1 201 ? -19.732 -0.806 -2.968 1.00 94.00 201 ALA A CA 1
ATOM 1558 C C . ALA A 1 201 ? -20.553 0.489 -2.823 1.00 94.00 201 ALA A C 1
ATOM 1560 O O . ALA A 1 201 ? -21.044 1.024 -3.818 1.00 94.00 201 ALA A O 1
ATOM 1561 N N . ALA A 1 202 ? -20.699 1.001 -1.598 1.00 96.50 202 ALA A N 1
ATOM 1562 C CA . ALA A 1 202 ? -21.410 2.245 -1.313 1.00 96.50 202 ALA A CA 1
ATOM 1563 C C . ALA A 1 202 ? -20.558 3.510 -1.535 1.00 96.50 202 ALA A C 1
ATOM 1565 O O . ALA A 1 202 ? -21.109 4.606 -1.636 1.00 96.50 202 ALA A O 1
ATOM 1566 N N . GLY A 1 203 ? -19.229 3.384 -1.594 1.00 95.88 203 GLY A N 1
ATOM 1567 C CA . GLY A 1 203 ? -18.295 4.511 -1.675 1.00 95.88 203 GLY A CA 1
ATOM 1568 C C . GLY A 1 203 ? -18.094 5.273 -0.356 1.00 95.88 203 GLY A C 1
ATOM 1569 O O . GLY A 1 203 ? -17.472 6.336 -0.359 1.00 95.88 203 GLY A O 1
ATOM 1570 N N . VAL A 1 204 ? -18.616 4.764 0.764 1.00 97.56 204 VAL A N 1
ATOM 1571 C CA . VAL A 1 204 ? -18.559 5.392 2.095 1.00 97.56 204 VAL A CA 1
ATOM 1572 C C . VAL A 1 204 ? -18.810 4.347 3.184 1.00 97.56 204 VAL A C 1
ATOM 1574 O O . VAL A 1 204 ? -19.608 3.430 2.992 1.00 97.56 204 VAL A O 1
ATOM 1577 N N . TYR A 1 205 ? -18.177 4.496 4.349 1.00 98.25 205 TYR A N 1
ATOM 1578 C CA . TYR A 1 205 ? -18.475 3.673 5.522 1.00 98.25 205 TYR A CA 1
ATOM 1579 C C . TYR A 1 205 ? -19.319 4.450 6.539 1.00 98.25 205 TYR A C 1
ATOM 1581 O O . TYR A 1 205 ? -18.868 5.429 7.125 1.00 98.25 205 TYR A O 1
ATOM 1589 N N . ALA A 1 206 ? -20.552 3.999 6.770 1.00 96.81 206 ALA A N 1
ATOM 1590 C CA . ALA A 1 206 ? -21.514 4.651 7.665 1.00 96.81 206 ALA A CA 1
ATOM 1591 C C . ALA A 1 206 ? -21.501 4.098 9.110 1.00 96.81 206 ALA A C 1
ATOM 1593 O O . ALA A 1 206 ? -22.472 4.283 9.846 1.00 96.81 206 ALA A O 1
ATOM 1594 N N . GLY A 1 207 ? -20.437 3.388 9.501 1.00 96.75 207 GLY A N 1
ATOM 1595 C CA . GLY A 1 207 ? -20.331 2.704 10.794 1.00 96.75 207 GLY A CA 1
ATOM 1596 C C . GLY A 1 207 ? -20.978 1.316 10.814 1.00 96.75 207 GLY A C 1
ATOM 1597 O O . GLY A 1 207 ? -21.740 0.947 9.919 1.00 96.75 207 GLY A O 1
ATOM 1598 N N . SER A 1 208 ? -20.672 0.536 11.846 1.00 95.44 208 SER A N 1
ATOM 1599 C CA . SER A 1 208 ? -21.371 -0.709 12.192 1.00 95.44 208 SER A CA 1
ATOM 1600 C C . SER A 1 208 ? -22.732 -0.420 12.848 1.00 95.44 208 SER A C 1
ATOM 1602 O O . SER A 1 208 ? -23.075 0.734 13.122 1.00 95.44 208 SER A O 1
ATOM 1604 N N . ASP A 1 209 ? -23.527 -1.459 13.127 1.00 93.88 209 ASP A N 1
ATOM 1605 C CA . ASP A 1 209 ? -24.745 -1.308 13.943 1.00 93.88 209 ASP A CA 1
ATOM 1606 C C . ASP A 1 209 ? -24.435 -0.746 15.338 1.00 93.88 209 ASP A C 1
ATOM 1608 O O . ASP A 1 209 ? -25.196 0.068 15.860 1.00 93.88 209 ASP A O 1
ATOM 1612 N N . PHE A 1 210 ? -23.293 -1.135 15.912 1.00 93.94 210 PHE A N 1
ATOM 1613 C CA . PHE A 1 210 ? -22.828 -0.640 17.204 1.00 93.94 210 PHE A CA 1
ATOM 1614 C C . PHE A 1 210 ? -22.485 0.855 17.142 1.00 93.94 210 PHE A C 1
ATOM 1616 O O . PHE A 1 210 ? -23.000 1.639 17.934 1.00 93.94 210 PHE A O 1
ATOM 1623 N N . ASP A 1 211 ? -21.714 1.268 16.132 1.00 97.12 211 ASP A N 1
ATOM 1624 C CA . ASP A 1 211 ? -21.355 2.678 15.913 1.00 97.12 211 ASP A CA 1
ATOM 1625 C C . ASP A 1 211 ? -22.595 3.566 15.734 1.00 97.12 211 ASP A C 1
ATOM 1627 O O . ASP A 1 211 ? -22.701 4.648 16.308 1.00 97.12 211 ASP A O 1
ATOM 1631 N N . ARG A 1 212 ? -23.580 3.095 14.958 1.00 95.19 212 ARG A N 1
ATOM 1632 C CA . ARG A 1 212 ? -24.846 3.818 14.770 1.00 95.19 212 ARG A CA 1
ATOM 1633 C C . ARG A 1 212 ? -25.660 3.928 16.055 1.00 95.19 212 ARG A C 1
ATOM 1635 O O . ARG A 1 212 ? -26.358 4.924 16.225 1.00 95.19 212 ARG A O 1
ATOM 1642 N N . GLY A 1 213 ? -25.593 2.918 16.922 1.00 95.88 213 GLY A N 1
ATOM 1643 C CA . GLY A 1 213 ? -26.236 2.937 18.234 1.00 95.88 213 GLY A CA 1
ATOM 1644 C C . GLY A 1 213 ? -25.669 4.023 19.149 1.00 95.88 213 GLY A C 1
ATOM 1645 O O . GLY A 1 213 ? -26.442 4.716 19.810 1.00 95.88 213 GLY A O 1
ATOM 1646 N N . ASP A 1 214 ? -24.348 4.209 19.127 1.00 95.88 214 ASP A N 1
ATOM 1647 C CA . ASP A 1 214 ? -23.649 5.213 19.941 1.00 95.88 214 ASP A CA 1
ATOM 1648 C C . ASP A 1 214 ? -23.605 6.607 19.282 1.00 95.88 214 ASP A C 1
ATOM 1650 O O . ASP A 1 214 ? -23.415 7.619 19.956 1.00 95.88 214 ASP A O 1
ATOM 1654 N N . GLY A 1 215 ? -23.856 6.681 17.971 1.00 97.06 215 GLY A N 1
ATOM 1655 C CA . GLY A 1 215 ? -23.950 7.927 17.207 1.00 97.06 215 GLY A CA 1
ATOM 1656 C C . GLY A 1 215 ? -22.627 8.413 16.606 1.00 97.06 215 GLY A C 1
ATOM 1657 O O . GLY A 1 215 ? -22.575 9.534 16.099 1.00 97.06 215 GLY A O 1
ATOM 1658 N N . PHE A 1 216 ? -21.576 7.592 16.640 1.00 97.88 216 PHE A N 1
ATOM 1659 C CA . PHE A 1 216 ? -20.259 7.884 16.066 1.00 97.88 216 PHE A CA 1
ATOM 1660 C C . PHE A 1 216 ? -19.505 6.593 15.718 1.00 97.88 216 PHE A C 1
ATOM 1662 O O . PHE A 1 216 ? -19.760 5.529 16.278 1.00 97.88 216 PHE A O 1
ATOM 1669 N N . ILE A 1 217 ? -18.551 6.680 14.788 1.00 98.44 217 ILE A N 1
ATOM 1670 C CA . ILE A 1 217 ? -17.696 5.548 14.409 1.00 98.44 217 ILE A CA 1
ATOM 1671 C C . ILE A 1 217 ? -16.516 5.459 15.374 1.00 98.44 217 ILE A C 1
ATOM 1673 O O . ILE A 1 217 ? -15.726 6.400 15.481 1.00 98.44 217 ILE A O 1
ATOM 1677 N N . HIS A 1 218 ? -16.374 4.312 16.035 1.00 98.06 218 HIS A N 1
ATOM 1678 C CA . HIS A 1 218 ? -15.248 4.028 16.919 1.00 98.06 218 HIS A CA 1
ATOM 1679 C C . HIS A 1 218 ? -13.996 3.669 16.126 1.00 98.06 218 HIS A C 1
ATOM 1681 O O . HIS A 1 218 ? -14.043 2.763 15.285 1.00 98.06 218 HIS A O 1
ATOM 1687 N N . PHE A 1 219 ? -12.883 4.309 16.468 1.00 98.12 219 PHE A N 1
ATOM 1688 C CA . PHE A 1 219 ? -11.537 3.933 16.055 1.00 98.12 219 PHE A CA 1
ATOM 1689 C C . PHE A 1 219 ? -10.661 3.675 17.287 1.00 98.12 219 PHE A C 1
ATOM 1691 O O . PHE A 1 219 ? -10.995 4.073 18.403 1.00 98.12 219 PHE A O 1
ATOM 1698 N N . SER A 1 220 ? -9.514 3.042 17.066 1.00 97.56 220 SER A N 1
ATOM 1699 C CA . SER A 1 220 ? -8.478 2.829 18.079 1.00 97.56 220 SER A CA 1
ATOM 1700 C C . SER A 1 220 ? -7.143 3.392 17.595 1.00 97.56 220 SER A C 1
ATOM 1702 O O . SER A 1 220 ? -6.818 3.291 16.414 1.00 97.56 220 SER A O 1
ATOM 1704 N N . GLY A 1 221 ? -6.340 3.961 18.494 1.00 95.19 221 GLY A N 1
ATOM 1705 C CA . GLY A 1 221 ? -4.922 4.222 18.231 1.00 95.19 221 GLY A CA 1
ATOM 1706 C C . GLY A 1 221 ? -4.097 2.928 18.155 1.00 95.19 221 GLY A C 1
ATOM 1707 O O . GLY A 1 221 ? -4.572 1.850 18.527 1.00 95.19 221 GLY A O 1
ATOM 1708 N N . THR A 1 222 ? -2.844 3.026 17.694 1.00 92.25 222 THR A N 1
ATOM 1709 C CA . THR A 1 222 ? -1.905 1.885 17.609 1.00 92.25 222 THR A CA 1
ATOM 1710 C C . THR A 1 222 ? -1.726 1.167 18.948 1.00 92.25 222 THR A C 1
ATOM 1712 O O . THR A 1 222 ? -1.668 -0.056 18.999 1.00 92.25 222 THR A O 1
ATOM 1715 N N . ASP A 1 223 ? -1.668 1.920 20.042 1.00 92.19 223 ASP A N 1
ATOM 1716 C CA . ASP A 1 223 ? -1.504 1.427 21.412 1.00 92.19 223 ASP A CA 1
ATOM 1717 C C . ASP A 1 223 ? -2.782 0.802 22.000 1.00 92.19 223 ASP A C 1
ATOM 1719 O O . ASP A 1 223 ? -2.733 0.170 23.052 1.00 92.19 223 ASP A O 1
ATOM 1723 N N . GLN A 1 224 ? -3.921 0.957 21.321 1.00 95.25 224 GLN A N 1
ATOM 1724 C CA . GLN A 1 224 ? -5.242 0.550 21.807 1.00 95.25 224 GLN A CA 1
ATOM 1725 C C . GLN A 1 224 ? -5.828 -0.626 21.025 1.00 95.25 224 GLN A C 1
ATOM 1727 O O . GLN A 1 224 ? -6.563 -1.437 21.588 1.00 95.25 224 GLN A O 1
ATOM 1732 N N . VAL A 1 225 ? -5.538 -0.723 19.724 1.00 96.69 225 VAL A N 1
ATOM 1733 C CA . VAL A 1 225 ? -6.268 -1.610 18.804 1.00 96.69 225 VAL A CA 1
ATOM 1734 C C . VAL A 1 225 ? -6.160 -3.096 19.164 1.00 96.69 225 VAL A C 1
ATOM 1736 O O . VAL A 1 225 ? -7.152 -3.812 19.043 1.00 96.69 225 VAL A O 1
ATOM 1739 N N . VAL A 1 226 ? -5.018 -3.553 19.688 1.00 97.44 226 VAL A N 1
ATOM 1740 C CA . VAL A 1 226 ? -4.841 -4.948 20.142 1.00 97.44 226 VAL A CA 1
ATOM 1741 C C . VAL A 1 226 ? -5.767 -5.260 21.322 1.00 97.44 226 VAL A C 1
ATOM 1743 O O . VAL A 1 226 ? -6.459 -6.277 21.325 1.00 97.44 226 VAL A O 1
ATOM 1746 N N . GLU A 1 227 ? -5.855 -4.362 22.307 1.00 95.56 227 GLU A N 1
ATOM 1747 C CA . GLU A 1 227 ? -6.768 -4.541 23.440 1.00 95.56 227 GLU A CA 1
ATOM 1748 C C . GLU A 1 227 ? -8.237 -4.452 22.996 1.00 95.56 227 GLU A C 1
ATOM 1750 O O . GLU A 1 227 ? -9.078 -5.227 23.463 1.00 95.56 227 GLU A O 1
ATOM 1755 N N . THR A 1 228 ? -8.562 -3.543 22.068 1.00 95.50 228 THR A N 1
ATOM 1756 C CA . THR A 1 228 ? -9.897 -3.471 21.457 1.00 95.50 228 THR A CA 1
ATOM 1757 C C . THR A 1 228 ? -10.270 -4.799 20.796 1.00 95.50 228 THR A C 1
ATOM 1759 O O . THR A 1 228 ? -11.375 -5.296 21.025 1.00 95.50 228 THR A O 1
ATOM 1762 N N . ALA A 1 229 ? -9.351 -5.401 20.035 1.00 97.31 229 ALA A N 1
ATOM 1763 C CA . ALA A 1 229 ? -9.543 -6.695 19.386 1.00 97.31 229 ALA A CA 1
ATOM 1764 C C . ALA A 1 229 ? -9.856 -7.797 20.410 1.00 97.31 229 ALA A C 1
ATOM 1766 O O . ALA A 1 229 ? -10.898 -8.449 20.312 1.00 97.31 229 ALA A O 1
ATOM 1767 N N . ALA A 1 230 ? -9.022 -7.926 21.447 1.00 96.69 230 ALA A N 1
ATOM 1768 C CA . ALA A 1 230 ? -9.187 -8.921 22.508 1.00 96.69 230 ALA A CA 1
ATOM 1769 C C . ALA A 1 230 ? -10.523 -8.788 23.259 1.00 96.69 230 ALA A C 1
ATOM 1771 O O . ALA A 1 230 ? -11.097 -9.778 23.706 1.00 96.69 230 ALA A O 1
ATOM 1772 N N . ARG A 1 231 ? -11.032 -7.563 23.437 1.00 94.19 231 ARG A N 1
ATOM 1773 C CA . ARG A 1 231 ? -12.250 -7.312 24.225 1.00 94.19 231 ARG A CA 1
ATOM 1774 C C . ARG A 1 231 ? -13.539 -7.400 23.420 1.00 94.19 231 ARG A C 1
ATOM 1776 O O . ARG A 1 231 ? -14.543 -7.863 23.954 1.00 94.19 231 ARG A O 1
ATOM 1783 N N . VAL A 1 232 ? -13.538 -6.87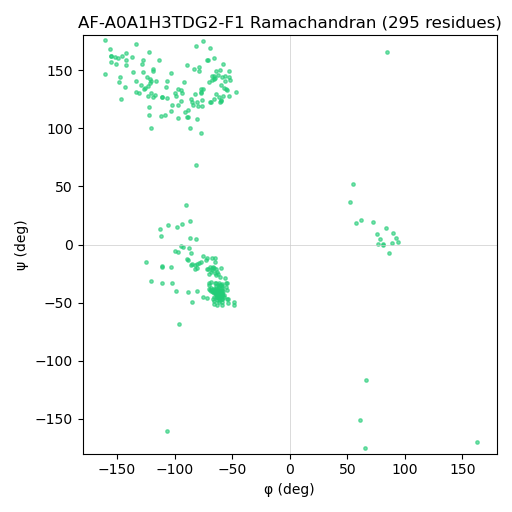7 22.196 1.00 95.06 232 VAL A N 1
ATOM 1784 C CA . VAL A 1 232 ? -14.763 -6.660 21.406 1.00 95.06 232 VAL A CA 1
ATOM 1785 C C . VAL A 1 232 ? -14.936 -7.734 20.334 1.00 95.06 232 VAL A C 1
ATOM 1787 O O . VAL A 1 232 ? -16.061 -8.138 20.047 1.00 95.06 232 VAL A O 1
ATOM 1790 N N . PHE A 1 233 ? -13.832 -8.234 19.781 1.00 96.44 233 PHE A N 1
ATOM 1791 C CA . PHE A 1 233 ? -13.833 -9.123 18.620 1.00 96.44 233 PHE A CA 1
ATOM 1792 C C . PHE A 1 233 ? -13.392 -10.558 18.946 1.00 96.44 233 PHE A C 1
ATOM 1794 O O . PHE A 1 233 ? -13.246 -11.373 18.038 1.00 96.44 233 PHE A O 1
ATOM 1801 N N . ALA A 1 234 ? -13.199 -10.903 20.225 1.00 96.00 234 ALA A N 1
ATOM 1802 C CA . ALA A 1 234 ? -12.774 -12.243 20.633 1.00 96.00 234 ALA A CA 1
ATOM 1803 C C . ALA A 1 234 ? -13.670 -13.349 20.051 1.00 96.00 234 ALA A C 1
ATOM 1805 O O . ALA A 1 234 ? -14.892 -13.334 20.208 1.00 96.00 234 ALA A O 1
ATOM 1806 N N . GLY A 1 235 ? -13.038 -14.329 19.401 1.00 94.19 235 GLY A N 1
ATOM 1807 C CA . GLY A 1 235 ? -13.711 -15.470 18.775 1.00 94.19 235 GLY A CA 1
ATOM 1808 C C . GLY A 1 235 ? -14.406 -15.165 17.444 1.00 94.19 235 GLY A C 1
ATOM 1809 O O . GLY A 1 235 ? -14.995 -16.076 16.863 1.00 94.19 235 GLY A O 1
ATOM 1810 N N . GLN A 1 236 ? -14.352 -13.924 16.953 1.00 95.75 236 GLN A N 1
ATOM 1811 C CA . GLN A 1 236 ? -14.815 -13.581 15.611 1.00 95.75 236 GLN A CA 1
ATOM 1812 C C . GLN A 1 236 ? -13.725 -13.887 14.574 1.00 95.75 236 GLN A C 1
ATOM 1814 O O . GLN A 1 236 ? -12.536 -13.861 14.878 1.00 95.75 236 GLN A O 1
ATOM 1819 N N . THR A 1 237 ? -14.161 -14.190 13.356 1.00 95.81 237 THR A N 1
ATOM 1820 C CA . THR A 1 237 ? -13.329 -14.505 12.181 1.00 95.81 237 THR A CA 1
ATOM 1821 C C . THR A 1 237 ? -13.858 -13.714 10.987 1.00 95.81 237 THR A C 1
ATOM 1823 O O . THR A 1 237 ? -14.904 -13.070 11.100 1.00 95.81 237 THR A O 1
ATOM 1826 N N . ASP A 1 238 ? -13.152 -13.750 9.859 1.00 96.38 238 ASP A N 1
ATOM 1827 C CA . ASP A 1 238 ? -13.445 -12.958 8.663 1.00 96.38 238 ASP A CA 1
ATOM 1828 C C . ASP A 1 238 ? -13.525 -11.456 8.981 1.00 96.38 238 ASP A C 1
ATOM 1830 O O . ASP A 1 238 ? -14.499 -10.752 8.685 1.00 96.38 238 ASP A O 1
ATOM 1834 N N . LEU A 1 239 ? -12.473 -10.977 9.645 1.00 97.94 239 LEU A N 1
ATOM 1835 C CA . LEU A 1 239 ? -12.315 -9.584 10.032 1.00 97.94 239 LEU A CA 1
ATOM 1836 C C . LEU A 1 239 ? -11.333 -8.862 9.115 1.00 97.94 239 LEU A C 1
ATOM 1838 O O . LEU A 1 239 ? -10.334 -9.404 8.643 1.00 97.94 239 LEU A O 1
ATOM 1842 N N . THR A 1 240 ? -11.600 -7.579 8.920 1.00 97.62 240 THR A N 1
ATOM 1843 C CA . THR A 1 240 ? -10.706 -6.645 8.248 1.00 97.62 240 THR A CA 1
ATOM 1844 C C . THR A 1 240 ? -10.265 -5.578 9.245 1.00 97.62 240 THR A C 1
ATOM 1846 O O . THR A 1 240 ? -11.057 -5.099 10.058 1.00 97.62 240 THR A O 1
ATOM 1849 N N . MET A 1 241 ? -8.994 -5.191 9.175 1.00 97.94 241 MET A N 1
ATOM 1850 C CA . MET A 1 241 ? -8.460 -4.009 9.838 1.00 97.94 241 MET A CA 1
ATOM 1851 C C . MET A 1 241 ? -8.188 -2.925 8.797 1.00 97.94 241 MET A C 1
ATOM 1853 O O . MET A 1 241 ? -7.473 -3.148 7.818 1.00 97.94 241 MET A O 1
ATOM 1857 N N . LEU A 1 242 ? -8.746 -1.738 9.015 1.00 98.06 242 LEU A N 1
ATOM 1858 C CA . LEU A 1 242 ? -8.459 -0.548 8.220 1.00 98.06 242 LEU A CA 1
ATOM 1859 C C . LEU A 1 242 ? -7.458 0.314 8.976 1.00 98.06 242 LEU A C 1
ATOM 1861 O O . LEU A 1 242 ? -7.697 0.622 10.143 1.00 98.06 242 LEU A O 1
ATOM 1865 N N . ALA A 1 243 ? -6.391 0.742 8.307 1.00 97.38 243 ALA A N 1
ATOM 1866 C CA . ALA A 1 243 ? -5.577 1.863 8.763 1.00 97.38 243 ALA A CA 1
ATOM 1867 C C . ALA A 1 243 ? -6.091 3.137 8.089 1.00 97.38 243 ALA A C 1
ATOM 1869 O O . ALA A 1 243 ? -6.275 3.171 6.868 1.00 97.38 243 ALA A O 1
ATOM 1870 N N . VAL A 1 244 ? -6.330 4.176 8.880 1.00 97.56 244 VAL A N 1
ATOM 1871 C CA . VAL A 1 244 ? -7.022 5.395 8.461 1.00 97.56 244 VAL A CA 1
ATOM 1872 C C . VAL A 1 244 ? -6.161 6.610 8.773 1.00 97.56 244 VAL A C 1
ATOM 1874 O O . VAL A 1 244 ? -5.587 6.715 9.857 1.00 97.56 244 VAL A O 1
ATOM 1877 N N . ASP A 1 245 ? -6.067 7.524 7.809 1.00 95.31 245 ASP A N 1
ATOM 1878 C CA . ASP A 1 245 ? -5.427 8.823 7.977 1.00 95.31 245 ASP A CA 1
ATOM 1879 C C . ASP A 1 245 ? -6.389 9.794 8.680 1.00 95.31 245 ASP A C 1
ATOM 1881 O O . ASP A 1 245 ? -7.367 10.236 8.063 1.00 95.31 245 ASP A O 1
ATOM 1885 N N . PRO A 1 246 ? -6.143 10.147 9.954 1.00 95.44 246 PRO A N 1
ATOM 1886 C CA . PRO A 1 246 ? -7.016 11.063 10.680 1.00 95.44 246 PRO A CA 1
ATOM 1887 C C . PRO A 1 246 ? -7.030 12.475 10.081 1.00 95.44 246 PRO A C 1
ATOM 1889 O O . PRO A 1 246 ? -8.026 13.177 10.236 1.00 95.44 246 PRO A O 1
ATOM 1892 N N . ASP A 1 247 ? -5.982 12.885 9.356 1.00 92.94 247 ASP A N 1
ATOM 1893 C CA . ASP A 1 247 ? -5.893 14.234 8.783 1.00 92.94 247 ASP A CA 1
ATOM 1894 C C . ASP A 1 247 ? -6.948 14.455 7.678 1.00 92.94 247 ASP A C 1
ATOM 1896 O O . ASP A 1 247 ? -7.327 15.589 7.386 1.00 92.94 247 ASP A O 1
ATOM 1900 N N . VAL A 1 248 ? -7.463 13.372 7.079 1.00 94.19 248 VAL A N 1
ATOM 1901 C CA . VAL A 1 248 ? -8.528 13.405 6.058 1.00 94.19 248 VAL A CA 1
ATOM 1902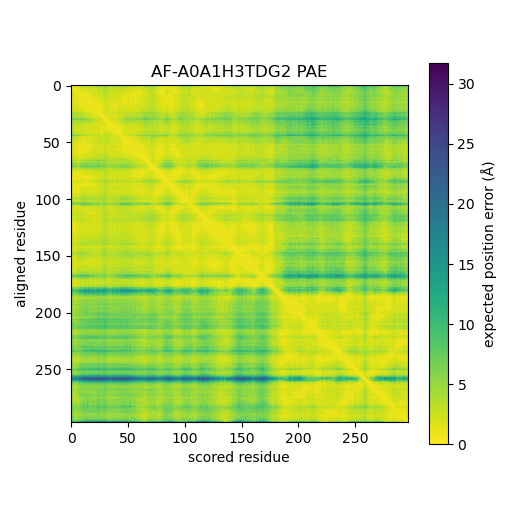 C C . VAL A 1 248 ? -9.921 13.551 6.686 1.00 94.19 248 VAL A C 1
ATOM 1904 O O . VAL A 1 248 ? -10.862 13.956 6.005 1.00 94.19 248 VAL A O 1
ATOM 1907 N N . LEU A 1 249 ? -10.070 13.230 7.975 1.00 96.06 249 LEU A N 1
ATOM 1908 C CA . LEU A 1 249 ? -11.365 13.191 8.664 1.00 96.06 249 LEU A CA 1
ATOM 1909 C C . LEU A 1 249 ? -11.821 14.558 9.195 1.00 96.06 249 LEU A C 1
ATOM 1911 O O . LEU A 1 249 ? -13.005 14.739 9.472 1.00 96.06 249 LEU A O 1
ATOM 1915 N N . GLY A 1 250 ? -10.906 15.526 9.292 1.00 92.12 250 GLY A N 1
ATOM 1916 C CA . GLY A 1 250 ? -11.216 16.900 9.686 1.00 92.12 250 GLY A CA 1
ATOM 1917 C C . GLY A 1 250 ? -11.823 17.025 11.089 1.00 92.12 250 GLY A C 1
ATOM 1918 O O . GLY A 1 250 ? -11.561 16.216 11.978 1.00 92.12 250 GLY A O 1
ATOM 1919 N N . ASP A 1 251 ? -12.644 18.060 11.280 1.00 94.56 251 ASP A N 1
ATOM 1920 C CA . ASP A 1 251 ? -13.161 18.476 12.594 1.00 94.56 251 ASP A CA 1
ATOM 1921 C C . ASP A 1 251 ? -14.219 17.523 13.194 1.00 94.56 251 ASP A C 1
ATOM 1923 O O . ASP A 1 251 ? -14.563 17.633 14.376 1.00 94.56 251 ASP A O 1
ATOM 1927 N N . ASP A 1 252 ? -14.740 16.580 12.402 1.00 96.75 252 ASP A N 1
ATOM 1928 C CA . ASP A 1 252 ? -15.695 15.570 12.876 1.00 96.75 252 ASP A CA 1
ATOM 1929 C C . ASP A 1 252 ? -15.011 14.442 13.664 1.00 96.75 252 ASP A C 1
ATOM 1931 O O . ASP A 1 252 ? -15.690 13.693 14.374 1.00 96.75 252 ASP A O 1
ATOM 1935 N N . LEU A 1 253 ? -13.680 14.322 13.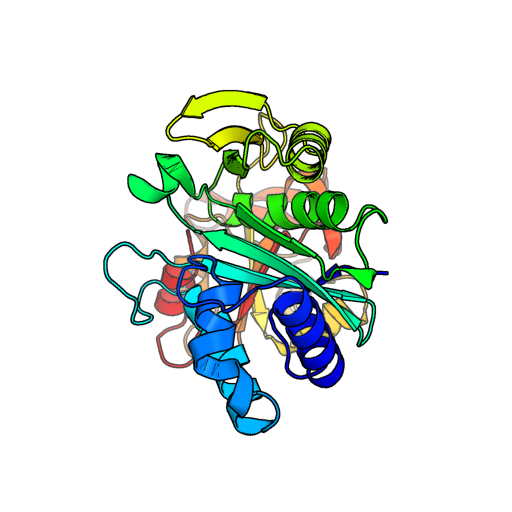574 1.00 98.00 253 LEU A N 1
ATOM 1936 C CA . LEU A 1 253 ? -12.889 13.408 14.391 1.00 98.00 253 LEU A CA 1
ATOM 1937 C C . LEU A 1 253 ? -12.573 14.043 15.750 1.00 98.00 253 LEU A C 1
ATOM 1939 O O . LEU A 1 253 ? -11.892 15.064 15.842 1.00 98.00 253 LEU A O 1
ATOM 1943 N N . ARG A 1 254 ? -13.015 13.400 16.831 1.00 97.06 254 ARG A N 1
ATOM 1944 C CA . ARG A 1 254 ? -12.807 13.864 18.207 1.00 97.06 254 ARG A CA 1
ATOM 1945 C C . ARG A 1 254 ? -12.068 12.820 19.022 1.00 97.06 254 ARG A C 1
ATOM 1947 O O . ARG A 1 254 ? -12.357 11.634 18.934 1.00 97.06 254 ARG A O 1
ATOM 1954 N N . TRP A 1 255 ? -11.134 13.282 19.844 1.00 95.81 255 TRP A N 1
ATOM 1955 C CA . TRP A 1 255 ? -10.433 12.449 20.815 1.00 95.81 255 TRP A CA 1
ATOM 1956 C C . TRP A 1 255 ? -11.113 12.598 22.169 1.00 95.81 255 TRP A C 1
ATOM 1958 O O . TRP A 1 255 ? -11.031 13.655 22.795 1.00 95.81 255 TRP A O 1
ATOM 1968 N N . GLU A 1 256 ? -11.803 11.553 22.614 1.00 95.44 256 GLU A N 1
ATOM 1969 C CA . GLU A 1 256 ? -12.647 11.603 23.807 1.00 95.44 256 GLU A CA 1
ATOM 1970 C C . GLU A 1 256 ? -12.200 10.573 24.839 1.00 95.44 256 GLU A C 1
ATOM 1972 O O . GLU A 1 256 ? -11.785 9.464 24.507 1.00 95.44 256 GLU A O 1
ATOM 1977 N N . ALA A 1 257 ? -12.267 10.945 26.119 1.00 92.62 257 ALA A N 1
ATOM 1978 C CA . ALA A 1 257 ? -11.896 10.041 27.196 1.00 92.62 257 ALA A CA 1
ATOM 1979 C C . ALA A 1 257 ? -12.872 8.863 27.254 1.00 92.62 257 ALA A C 1
ATOM 1981 O O . ALA A 1 257 ? -14.080 9.043 27.404 1.00 92.62 257 ALA A O 1
ATOM 1982 N N . SER A 1 258 ? -12.324 7.656 27.188 1.00 84.69 258 SER A N 1
ATOM 1983 C CA . SER A 1 258 ? -13.056 6.413 27.389 1.00 84.69 258 SER A CA 1
ATOM 1984 C C . SER A 1 258 ? -12.703 5.806 28.754 1.00 84.69 258 SER A C 1
ATOM 1986 O O . SER A 1 258 ? -12.229 6.478 29.679 1.00 84.69 258 SER A O 1
ATOM 1988 N N . ARG A 1 259 ? -12.957 4.507 28.918 1.00 70.56 259 ARG A N 1
ATOM 1989 C CA . ARG A 1 259 ? -12.638 3.755 30.138 1.00 70.56 259 ARG A CA 1
ATOM 1990 C C . ARG A 1 259 ? -11.151 3.906 30.482 1.00 70.56 259 ARG A C 1
ATOM 1992 O O . ARG A 1 259 ? -10.289 3.757 29.627 1.00 70.56 259 ARG A O 1
ATOM 1999 N N . GLY A 1 260 ? -10.855 4.197 31.750 1.00 76.06 260 GLY A N 1
ATOM 2000 C CA . GLY A 1 260 ? -9.477 4.372 32.227 1.00 76.06 260 GLY A CA 1
ATOM 2001 C C . GLY A 1 260 ? -8.836 5.724 31.890 1.00 76.06 260 GLY A C 1
ATOM 2002 O O . GLY A 1 260 ? -7.669 5.918 32.211 1.00 76.06 260 GLY A O 1
ATOM 2003 N N . GLY A 1 261 ? -9.575 6.663 31.284 1.00 85.88 261 GLY A N 1
ATOM 2004 C CA . GLY A 1 261 ? -9.090 8.014 30.976 1.00 85.88 261 GLY A CA 1
ATOM 2005 C C . GLY A 1 261 ? -8.237 8.119 29.708 1.00 85.88 261 GLY A C 1
ATOM 2006 O O . GLY A 1 261 ? -7.825 9.222 29.357 1.00 85.88 261 GLY A O 1
ATOM 2007 N N . ALA A 1 262 ? -7.996 7.006 29.008 1.00 90.06 262 ALA A N 1
ATOM 2008 C CA . ALA A 1 262 ? -7.363 7.011 27.693 1.00 90.06 262 ALA A CA 1
ATOM 2009 C C . ALA A 1 262 ? -8.289 7.663 26.652 1.00 90.06 262 ALA A C 1
ATOM 2011 O O . ALA A 1 262 ? -9.508 7.471 26.695 1.00 90.06 262 ALA A O 1
ATOM 2012 N N . LEU A 1 263 ? -7.711 8.431 25.726 1.00 94.31 263 LEU A N 1
ATOM 2013 C CA . LEU A 1 263 ? -8.454 9.094 24.655 1.00 94.31 263 LEU A CA 1
ATOM 2014 C C . LEU A 1 263 ? -8.636 8.145 23.471 1.00 94.31 263 LEU A C 1
ATOM 2016 O O . LEU A 1 263 ? -7.645 7.652 22.940 1.00 94.31 263 LEU A O 1
ATOM 2020 N N . PHE A 1 264 ? -9.876 7.930 23.044 1.00 96.12 264 PHE A N 1
ATOM 2021 C CA . PHE A 1 264 ? -10.203 7.172 21.839 1.00 96.12 264 PHE A CA 1
ATOM 2022 C C . PHE A 1 264 ? -10.674 8.119 20.724 1.00 96.12 264 PHE A C 1
ATOM 2024 O O . PHE A 1 264 ? -11.378 9.093 21.013 1.00 96.12 264 PHE A O 1
ATOM 2031 N N . PRO A 1 265 ? -10.283 7.864 19.463 1.00 97.44 265 PRO A N 1
ATOM 2032 C CA . PRO A 1 265 ? -10.777 8.610 18.315 1.00 97.44 265 PRO A CA 1
ATOM 2033 C C . PRO A 1 265 ? -12.200 8.176 17.931 1.00 97.44 265 PRO A C 1
ATOM 2035 O O . PRO A 1 265 ? -12.455 7.010 17.626 1.00 97.44 265 PRO A O 1
ATOM 2038 N N . HIS A 1 266 ? -13.121 9.135 17.891 1.00 98.00 266 HIS A N 1
ATOM 2039 C CA . HIS A 1 266 ? -14.514 8.960 17.488 1.00 98.00 266 HIS A CA 1
ATOM 2040 C C . HIS A 1 266 ? -14.852 9.897 16.331 1.00 98.00 266 HIS A C 1
ATOM 2042 O O . HIS A 1 266 ? -14.624 11.104 16.419 1.00 98.00 266 HIS A O 1
ATOM 2048 N N . LEU A 1 267 ? -15.410 9.358 15.248 1.00 98.50 267 LEU A N 1
ATOM 2049 C CA . LEU A 1 267 ? -15.821 10.150 14.088 1.00 98.50 267 LEU A CA 1
ATOM 2050 C C . LEU A 1 267 ? -17.335 10.371 14.090 1.00 98.50 267 LEU A C 1
ATOM 2052 O O . LEU A 1 267 ? -18.109 9.418 13.989 1.00 98.50 267 LEU A O 1
ATOM 2056 N N . TYR A 1 268 ? -17.752 11.634 14.128 1.00 98.12 268 TYR A N 1
ATOM 2057 C CA . TYR A 1 268 ? -19.156 12.064 14.133 1.00 98.12 268 TYR A CA 1
ATOM 2058 C C . TYR A 1 268 ? -19.718 12.295 12.717 1.00 98.12 268 TYR A C 1
ATOM 2060 O O . TYR A 1 268 ? -20.557 13.165 12.493 1.00 98.12 268 TYR A O 1
ATOM 2068 N N . ALA A 1 269 ? -19.254 11.500 11.754 1.00 97.75 269 ALA A N 1
ATOM 2069 C CA . ALA A 1 269 ? -19.656 11.537 10.354 1.00 97.75 269 ALA A CA 1
ATOM 2070 C C . ALA A 1 269 ? -19.425 10.161 9.694 1.00 97.75 269 ALA A C 1
ATOM 2072 O O . ALA A 1 269 ? -18.662 9.344 10.217 1.00 97.75 269 ALA A O 1
ATOM 2073 N N . PRO A 1 270 ? -20.041 9.873 8.532 1.00 97.62 270 PRO A N 1
ATOM 2074 C CA . PRO A 1 270 ? -19.622 8.747 7.704 1.00 97.62 270 PRO A CA 1
ATOM 2075 C C . PRO A 1 270 ? -18.154 8.898 7.278 1.00 97.62 270 PRO A C 1
ATOM 2077 O O . PRO A 1 270 ? -17.729 9.980 6.875 1.00 97.62 270 PRO A O 1
ATOM 2080 N N . MET A 1 271 ? -17.384 7.813 7.322 1.00 98.19 271 MET A N 1
ATOM 2081 C CA . MET A 1 271 ? -15.978 7.826 6.924 1.00 98.19 271 MET A CA 1
ATOM 2082 C C . MET A 1 271 ? -15.853 7.743 5.392 1.00 98.19 271 MET A C 1
ATOM 2084 O O . MET A 1 271 ? -16.314 6.759 4.796 1.00 98.19 271 MET A O 1
ATOM 2088 N N . PRO A 1 272 ? -15.200 8.718 4.730 1.00 97.31 272 PRO A N 1
ATOM 2089 C CA . PRO A 1 272 ? -14.901 8.615 3.308 1.00 97.31 272 PRO A CA 1
ATOM 2090 C C . PRO A 1 272 ? -13.826 7.548 3.068 1.00 97.31 272 PRO A C 1
ATOM 2092 O O . PRO A 1 272 ? -12.836 7.477 3.796 1.00 97.31 272 PRO A O 1
ATOM 2095 N N . LEU A 1 273 ? -13.962 6.751 2.004 1.00 95.75 273 LEU A N 1
ATOM 2096 C CA . LEU A 1 273 ? -12.976 5.701 1.697 1.00 95.75 273 LEU A CA 1
ATOM 2097 C C . LEU A 1 273 ? -11.589 6.269 1.368 1.00 95.75 273 LEU A C 1
ATOM 2099 O O . LEU A 1 273 ? -10.589 5.579 1.524 1.00 95.75 273 LEU A O 1
ATOM 2103 N N . THR A 1 274 ? -11.511 7.541 0.966 1.00 93.12 274 THR A N 1
ATOM 2104 C CA . THR A 1 274 ? -10.244 8.247 0.731 1.00 93.12 274 THR A CA 1
ATOM 2105 C C . THR A 1 274 ? -9.409 8.441 1.996 1.00 93.12 274 THR A C 1
ATOM 2107 O O . THR A 1 274 ? -8.235 8.772 1.876 1.00 93.12 274 THR A O 1
ATOM 2110 N N . ALA A 1 275 ? -9.988 8.262 3.189 1.00 95.88 275 ALA A N 1
ATOM 2111 C CA . ALA A 1 275 ? -9.241 8.277 4.444 1.00 95.88 275 ALA A CA 1
ATOM 2112 C C . ALA A 1 275 ? -8.543 6.935 4.731 1.00 95.88 275 ALA A C 1
ATOM 2114 O O . ALA A 1 275 ? -7.644 6.886 5.564 1.00 95.88 275 ALA A O 1
ATOM 2115 N N . VAL A 1 276 ? -8.929 5.843 4.063 1.00 96.56 276 VAL A N 1
ATOM 2116 C CA . VAL A 1 276 ? -8.332 4.519 4.276 1.00 96.56 276 VAL A CA 1
ATOM 2117 C C . VAL A 1 276 ? -7.010 4.425 3.519 1.00 96.56 276 VAL A C 1
ATOM 2119 O O . VAL A 1 276 ? -6.972 4.533 2.295 1.00 96.56 276 VAL A O 1
ATOM 2122 N N . VAL A 1 277 ? -5.920 4.202 4.253 1.00 94.75 277 VAL A N 1
ATOM 2123 C CA . VAL A 1 277 ? -4.558 4.103 3.703 1.00 94.75 277 VAL A CA 1
ATOM 2124 C C . VAL A 1 277 ? -4.051 2.665 3.613 1.00 94.75 277 VAL A C 1
ATOM 2126 O O . VAL A 1 277 ? -3.145 2.387 2.828 1.00 94.75 277 VAL A O 1
ATOM 2129 N N . ALA A 1 278 ? -4.655 1.745 4.369 1.00 94.06 278 ALA A N 1
ATOM 2130 C CA . ALA A 1 278 ? -4.414 0.311 4.264 1.00 94.06 278 ALA A CA 1
ATOM 2131 C C . ALA A 1 278 ? -5.678 -0.487 4.584 1.00 94.06 278 ALA A C 1
ATOM 2133 O O . ALA A 1 278 ? -6.432 -0.130 5.490 1.00 94.06 278 ALA A O 1
ATOM 2134 N N . VAL A 1 279 ? -5.855 -1.600 3.874 1.00 94.56 279 VAL A N 1
ATOM 2135 C CA . VAL A 1 279 ? -6.884 -2.609 4.140 1.00 94.56 279 VAL A CA 1
ATOM 2136 C C . VAL A 1 279 ? -6.169 -3.929 4.371 1.00 94.56 279 VAL A C 1
ATOM 2138 O O . VAL A 1 279 ? -5.467 -4.417 3.484 1.00 94.56 279 VAL A O 1
ATOM 2141 N N . ILE A 1 280 ? -6.325 -4.492 5.564 1.00 94.38 280 ILE A N 1
ATOM 2142 C CA . ILE A 1 280 ? -5.611 -5.692 5.991 1.00 94.38 280 ILE A CA 1
ATOM 2143 C C . ILE A 1 280 ? -6.647 -6.746 6.367 1.00 94.38 280 ILE A C 1
ATOM 2145 O O . ILE A 1 280 ? -7.367 -6.595 7.351 1.00 94.38 280 ILE A O 1
ATOM 2149 N N . ALA A 1 281 ? -6.733 -7.813 5.573 1.00 93.62 281 ALA A N 1
ATOM 2150 C CA . ALA A 1 281 ? -7.503 -8.990 5.958 1.00 93.62 281 ALA A CA 1
ATOM 2151 C C . ALA A 1 281 ? -6.781 -9.677 7.122 1.00 93.62 281 ALA A C 1
ATOM 2153 O O . ALA A 1 281 ? -5.599 -10.013 6.998 1.00 93.62 281 ALA A O 1
ATOM 2154 N N . LEU A 1 282 ? -7.472 -9.840 8.248 1.00 95.06 282 LEU A N 1
ATOM 2155 C CA . LEU A 1 282 ? -6.902 -10.480 9.422 1.00 95.06 282 LEU A CA 1
ATOM 2156 C C . LEU A 1 282 ? -6.906 -11.996 9.256 1.00 95.06 282 LEU A C 1
ATOM 2158 O O . LEU A 1 282 ? -7.705 -12.581 8.527 1.00 95.06 282 LEU A O 1
ATOM 2162 N N . ARG A 1 283 ? -5.955 -12.620 9.937 1.00 92.12 283 ARG A N 1
ATOM 2163 C CA . ARG A 1 283 ? -5.801 -14.065 9.979 1.00 92.12 283 ARG A CA 1
ATOM 2164 C C . ARG A 1 283 ? -6.852 -14.693 10.888 1.00 92.12 283 ARG A C 1
ATOM 2166 O O . ARG A 1 283 ? -7.024 -14.250 12.017 1.00 92.12 283 ARG A O 1
ATOM 2173 N N . ASP A 1 284 ? -7.473 -15.765 10.405 1.00 94.38 284 ASP A N 1
ATOM 2174 C CA . ASP A 1 284 ? -8.476 -16.536 11.153 1.00 94.38 284 ASP A CA 1
ATOM 2175 C C . ASP A 1 284 ? -7.885 -17.777 11.848 1.00 94.38 284 ASP A C 1
ATOM 2177 O O . ASP A 1 284 ? -8.581 -18.472 12.588 1.00 94.38 284 ASP A O 1
ATOM 2181 N N . ASP A 1 285 ? -6.610 -18.093 11.598 1.00 93.44 285 ASP A N 1
ATOM 2182 C CA . ASP A 1 285 ? -5.921 -19.268 12.144 1.00 93.44 285 ASP A CA 1
ATOM 2183 C C . ASP A 1 285 ? -5.277 -19.030 13.522 1.00 93.44 285 ASP A C 1
ATOM 2185 O O . ASP A 1 285 ? -4.745 -19.967 14.121 1.00 93.44 285 ASP A O 1
ATOM 2189 N N . ILE A 1 286 ? -5.350 -17.800 14.036 1.00 94.69 286 ILE A N 1
ATOM 2190 C CA . ILE A 1 286 ? -4.824 -17.370 15.339 1.00 94.69 286 ILE A CA 1
ATOM 2191 C C . ILE A 1 286 ? -5.840 -16.459 16.056 1.00 94.69 286 ILE A C 1
ATOM 2193 O O . ILE A 1 286 ? -6.750 -15.938 15.407 1.00 94.69 286 ILE A O 1
ATOM 2197 N N . PRO A 1 287 ? -5.734 -16.260 17.386 1.00 96.94 287 PRO A N 1
ATOM 2198 C CA . PRO A 1 287 ? -6.577 -15.308 18.111 1.00 96.94 287 PRO A CA 1
ATOM 2199 C C . PRO A 1 287 ? -6.551 -13.902 17.493 1.00 96.94 287 PRO A C 1
ATOM 2201 O O . PRO A 1 287 ? -5.517 -13.447 17.010 1.00 96.94 287 PRO A O 1
ATOM 2204 N N . VAL A 1 288 ? -7.689 -13.200 17.513 1.00 97.12 288 VAL A N 1
ATOM 2205 C CA . VAL A 1 288 ? -7.853 -11.908 16.816 1.00 97.12 288 VAL A CA 1
ATOM 2206 C C . VAL A 1 288 ? -6.873 -10.833 17.290 1.00 97.12 288 VAL A C 1
ATOM 2208 O O . VAL A 1 288 ? -6.414 -10.015 16.502 1.00 97.12 288 VAL A O 1
ATOM 2211 N N . ASP A 1 289 ? -6.530 -10.823 18.571 1.00 97.31 289 ASP A N 1
ATOM 2212 C CA . ASP A 1 289 ? -5.562 -9.904 19.157 1.00 97.31 289 ASP A CA 1
ATOM 2213 C C . ASP A 1 289 ? -4.136 -10.205 18.692 1.00 97.31 289 ASP A C 1
ATOM 2215 O O . ASP A 1 289 ? -3.399 -9.275 18.366 1.00 97.31 289 ASP A O 1
ATOM 2219 N N . GLU A 1 290 ? -3.778 -11.484 18.556 1.00 96.31 290 GLU A N 1
ATOM 2220 C CA . GLU A 1 290 ? -2.520 -11.901 17.927 1.00 96.31 290 GLU A CA 1
ATOM 2221 C C . GLU A 1 290 ? -2.499 -11.558 16.429 1.00 96.31 290 GLU A C 1
ATOM 2223 O O . GLU A 1 290 ? -1.490 -11.061 15.930 1.00 96.31 290 GLU A O 1
ATOM 2228 N N . ALA A 1 291 ? -3.617 -11.748 15.716 1.00 95.69 291 ALA A N 1
ATOM 2229 C CA . ALA A 1 291 ? -3.748 -11.376 14.306 1.00 95.69 291 ALA A CA 1
ATOM 2230 C C . ALA A 1 291 ? -3.580 -9.868 14.089 1.00 95.69 291 ALA A C 1
ATOM 2232 O O . ALA A 1 291 ? -2.882 -9.451 13.167 1.00 95.69 291 ALA A O 1
ATOM 2233 N N . VAL A 1 292 ? -4.188 -9.048 14.950 1.00 96.56 292 VAL A N 1
ATOM 2234 C CA . VAL A 1 292 ? -4.025 -7.590 14.925 1.00 96.56 292 VAL A CA 1
ATOM 2235 C C . VAL A 1 292 ? -2.593 -7.204 15.278 1.00 96.56 292 VAL A C 1
ATOM 2237 O O . VAL A 1 292 ? -2.005 -6.400 14.565 1.00 96.56 292 VAL A O 1
ATOM 2240 N N . ALA A 1 293 ? -2.000 -7.793 16.319 1.00 95.19 293 ALA A N 1
ATOM 2241 C CA . ALA A 1 293 ? -0.617 -7.508 16.697 1.00 95.19 293 ALA A CA 1
ATOM 2242 C C . ALA A 1 293 ? 0.377 -7.841 15.571 1.00 95.19 293 ALA A C 1
ATOM 2244 O O . ALA A 1 293 ? 1.301 -7.071 15.333 1.00 95.19 293 ALA A O 1
ATOM 2245 N N . ALA A 1 294 ? 0.158 -8.941 14.845 1.00 91.38 294 ALA A N 1
ATOM 2246 C CA . ALA A 1 294 ? 0.968 -9.325 13.688 1.00 91.38 294 ALA A CA 1
ATOM 2247 C C . ALA A 1 294 ? 0.759 -8.421 12.457 1.00 91.38 294 ALA A C 1
ATOM 2249 O O . ALA A 1 294 ? 1.606 -8.393 11.568 1.00 91.38 294 ALA A O 1
ATOM 2250 N N . ALA A 1 295 ? -0.367 -7.706 12.388 1.00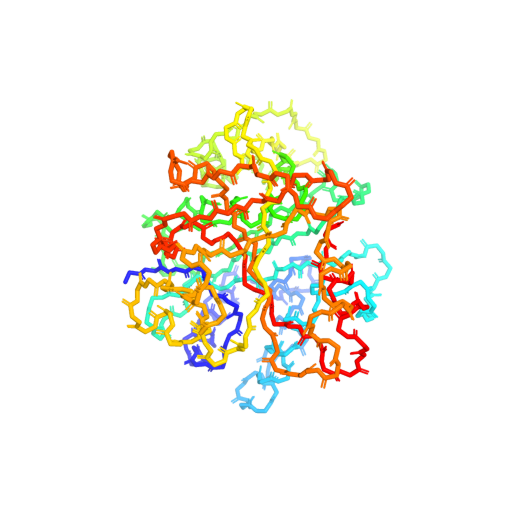 91.56 295 ALA A N 1
ATOM 2251 C CA . ALA A 1 295 ? -0.702 -6.783 11.305 1.00 91.56 295 ALA A CA 1
ATOM 2252 C C . ALA A 1 295 ? -0.215 -5.345 11.542 1.00 91.56 295 ALA A C 1
ATOM 2254 O O . ALA A 1 295 ? -0.267 -4.526 10.620 1.00 91.56 295 ALA A O 1
ATOM 2255 N N . L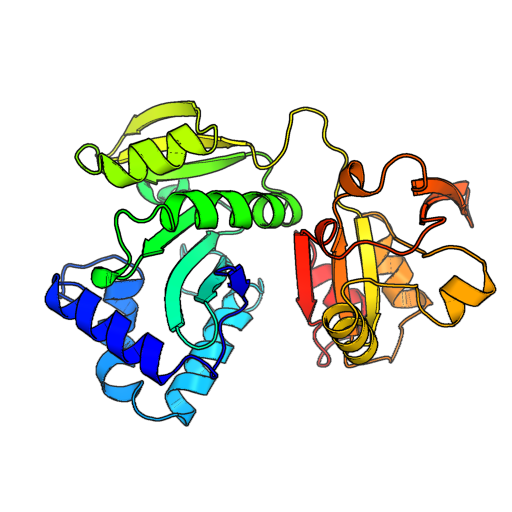EU A 1 296 ? 0.206 -5.020 12.765 1.00 91.25 296 LEU A N 1
ATOM 2256 C CA . LEU A 1 296 ? 0.773 -3.719 13.096 1.00 91.25 296 LEU A CA 1
ATOM 2257 C C . LEU A 1 296 ? 2.240 -3.617 12.634 1.00 91.25 296 LEU A C 1
ATOM 2259 O O . LEU A 1 296 ? 2.934 -4.633 12.590 1.00 91.25 296 LEU A O 1
ATOM 2263 N N . PRO A 1 297 ? 2.704 -2.407 12.274 1.00 79.88 297 PRO A N 1
ATOM 2264 C CA . PRO A 1 297 ? 4.086 -2.170 11.855 1.00 79.88 297 PRO A CA 1
ATOM 2265 C C . PRO A 1 297 ? 5.128 -2.279 12.974 1.00 79.88 297 PRO A C 1
ATOM 2267 O O . PRO A 1 297 ? 4.780 -2.042 14.154 1.00 79.88 297 PRO A O 1
#

Foldseek 3Di:
DKDWDQQDLLLLVQVLVLLVLVVVVVALPPPRPDPSNVCCVVPVVPSVDSVSVVVVSVLQCCLQFQPRDDDPQAARKRKIFTDDRSHTFWIKIAGLDDDPVCQAANWRIDIDGRPVNPPVCSLLVHVLLQLLLNVQSVNQWTKDKDAPPPPVVVCSCVSQVWDFDDAHPRITITIHGSDPPPFDHWKKDKDALVLVVVCVVVQWRPEDPVCVVVQWHWIAGPVCVLVVLVPPVWPHARMKMFTFRVVVLPPQWDFDQDPPRHTTTIGNGIGGCVRTSDIGGFDPVDTRSVSSVSNGD

Sequence (297 aa):
MPSLLLPTVDVHQSFLSAMAEFQAEGRGAPDDETMIGYELREYGDRWADSRVFADYVAALRADAWEETPRRAGFVPATTLWWVDGDAYLGRLAIRHRLTDGLREHGGHIGYDVRSTARRRGHATAMLRAGLPLARSLAIASALVTCDPDNVGSRRVIEANGGVFEDERSGKLRFWVPTAPVGSAPVIYKLLATAEWRAAEAAGVYAGSDFDRGDGFIHFSGTDQVVETAARVFAGQTDLTMLAVDPDVLGDDLRWEASRGGALFPHLYAPMPLTAVVAVIALRDDIPVDEAVAAALP

Mean predicted aligned error: 4.33 Å

pLDDT: mean 95.14, std 3.78, range [70.56, 98.5]

Secondary structure (DSSP, 8-state):
--EEE---GGGHHHHHHHHHHHHHTTTT-TT--SHHHHHHHHHTTTTTSHHHHHHHHHHHHHTTSTTS---TT---EEEEEEEETTEEEEEEEEESS--HHIIIII-SEEEEE-GGGTTSSHHHHHHHHHHHHHHHTT-SEEEEEE-TT-HHHHHHHHTTTPEEEEEETTEEEEEEESS-TTPPPPEEEEEEHHHHHHHHHHTEE---HHHHHHTSEE-B-TTTHHHHHHHHSTT--SEEEEEE-GGGTGGGEEEEE-GGG-EEEEESSPEEGGGEEEEEEPPSSS-HHHHHHHH--

Organism: NCBI:txid137265

Radius of gyration: 20.06 Å; Cα contacts (8 Å, |Δi|>4): 537; chains: 1; bounding box: 54×41×57 Å

Solvent-accessible surface area (backbone atoms only — not comparable to full-atom values): 16136 Å² total; per-residue (Å²): 120,69,44,80,38,70,59,59,71,82,26,48,72,36,41,54,54,35,51,52,48,42,39,75,72,56,45,34,42,97,84,39,83,46,72,66,12,49,46,40,65,76,40,52,93,48,47,84,40,67,65,56,36,43,54,49,35,51,50,47,60,44,34,50,35,82,82,50,90,73,62,90,91,64,67,36,27,47,51,30,29,33,30,39,87,55,39,46,44,33,37,41,35,39,36,65,63,75,52,74,66,24,70,58,64,44,34,29,43,48,73,54,60,31,72,94,55,56,97,68,55,54,68,43,54,49,54,57,66,45,26,42,35,40,35,64,40,70,33,66,51,39,37,35,46,38,50,80,85,40,58,68,57,51,52,33,41,45,77,51,60,30,42,79,75,53,75,43,98,75,21,36,36,23,42,22,55,24,58,67,93,85,66,71,72,55,32,33,36,79,47,48,41,70,58,52,53,50,19,64,76,66,62,37,38,73,54,54,76,66,22,56,72,76,64,32,32,71,37,25,43,80,93,39,41,38,61,48,28,53,71,75,40,60,92,59,63,64,36,26,39,35,35,27,43,58,80,71,54,51,89,46,50,41,76,41,73,47,84,93,66,48,68,36,44,33,26,65,57,65,45,55,57,87,26,54,40,40,81,42,79,48,53,69,92,51,59,41,28,58,29,46,55,63,70,52,104

InterPro domains:
  IPR000182 GNAT domain [PF13302] (60-161)
  IPR000182 GNAT domain [PS51186] (35-193)
  IPR009297 Protein of unknown function DUF952 [PF06108] (192-279)
  IPR016181 Acyl-CoA N-acyltransferase [SSF55729] (76-168)

Nearest PDB structures (foldseek):
  2o0q-assembly1_A  TM=9.193E-01  e=8.584E-13  Caulobacter vibrioides
  2o0p-assembly1_A  TM=9.162E-01  e=2.423E-12  Caulobacter vibrioides
  2jqn-assembly1_A  TM=8.711E-01  e=6.160E-09  Caulobacter vibrioides
  4avc-assembly2_B  TM=7.877E-01  e=5.567E-05  Mycobacterium tuberculosis H37Rv
  4ava-assembly1_A  TM=7.841E-01  e=1.178E-04  Mycobacterium tuberculosis H37Rv